Protein AF-A0A7C1EN64-F1 (afdb_monomer_lite)

Radius of gyration: 25.71 Å; chains: 1; bounding box: 51×36×72 Å

pLDDT: mean 85.14, std 10.9, range [47.34, 97.56]

Structure (mmCIF, N/CA/C/O backbone):
data_AF-A0A7C1EN64-F1
#
_entry.id   AF-A0A7C1EN64-F1
#
loop_
_atom_site.group_PDB
_atom_site.id
_atom_site.type_symbol
_atom_site.label_atom_id
_atom_site.label_alt_id
_atom_site.label_comp_id
_atom_site.label_asym_id
_atom_site.label_entity_id
_atom_site.label_seq_id
_atom_site.pdbx_PDB_ins_code
_atom_site.Cartn_x
_atom_site.Cartn_y
_atom_site.Cartn_z
_atom_site.occupancy
_atom_site.B_iso_or_equiv
_atom_site.auth_seq_id
_atom_site.auth_comp_id
_atom_site.auth_asym_id
_atom_site.auth_atom_id
_atom_site.pdbx_PDB_model_num
ATOM 1 N N . MET A 1 1 ? -5.983 2.306 34.493 1.00 62.62 1 MET A N 1
ATOM 2 C CA . MET A 1 1 ? -6.429 1.097 33.789 1.00 62.62 1 MET A CA 1
ATOM 3 C C . MET A 1 1 ? -5.496 -0.076 34.067 1.00 62.62 1 MET A C 1
ATOM 5 O O . MET A 1 1 ? -4.287 0.110 34.030 1.00 62.62 1 MET A O 1
ATOM 9 N N . LYS A 1 2 ? -6.049 -1.261 34.364 1.00 68.25 2 LYS A N 1
ATOM 10 C CA . LYS A 1 2 ? -5.284 -2.519 34.386 1.00 68.25 2 LYS A CA 1
ATOM 11 C C . LYS A 1 2 ? -5.138 -3.039 32.942 1.00 68.25 2 LYS A C 1
ATOM 13 O O . LYS A 1 2 ? -6.066 -2.822 32.161 1.00 68.25 2 LYS A O 1
ATOM 18 N N . PRO A 1 3 ? -4.061 -3.763 32.591 1.00 65.81 3 PRO A N 1
ATOM 19 C CA . PRO A 1 3 ? -3.857 -4.326 31.245 1.00 65.81 3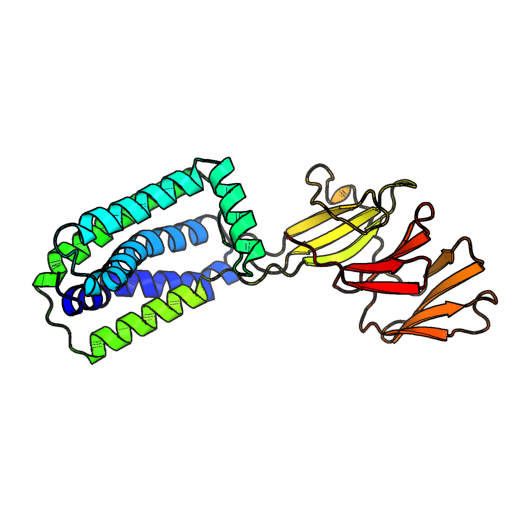 PRO A CA 1
ATOM 20 C C . PRO A 1 3 ? -5.055 -5.138 30.744 1.00 65.81 3 PRO A C 1
ATOM 22 O O . PRO A 1 3 ? -5.467 -5.049 29.590 1.00 65.81 3 PRO A O 1
ATOM 25 N N . THR A 1 4 ? -5.693 -5.863 31.662 1.00 74.38 4 THR A N 1
ATOM 26 C CA . THR A 1 4 ? -6.879 -6.677 31.398 1.00 74.38 4 THR A CA 1
ATOM 27 C C . THR A 1 4 ? -8.065 -5.864 30.898 1.00 74.38 4 THR A C 1
ATOM 29 O O . THR A 1 4 ? -8.819 -6.361 30.068 1.00 74.38 4 THR A O 1
ATOM 32 N N . SER A 1 5 ? -8.246 -4.630 31.373 1.00 79.19 5 SER A N 1
ATOM 33 C CA . SER A 1 5 ? -9.354 -3.773 30.948 1.00 79.19 5 SER A CA 1
ATOM 34 C C . SER A 1 5 ? -9.143 -3.264 29.523 1.00 79.19 5 SER A C 1
ATOM 36 O O . SER A 1 5 ? -10.107 -3.177 28.775 1.00 79.19 5 SER A O 1
ATOM 38 N N . ALA A 1 6 ? -7.903 -2.966 29.123 1.00 82.38 6 ALA A N 1
ATOM 39 C CA . ALA A 1 6 ? -7.627 -2.472 27.775 1.00 82.38 6 ALA A CA 1
ATOM 40 C C . ALA A 1 6 ? -7.908 -3.553 26.718 1.00 82.38 6 ALA A C 1
ATOM 42 O O . ALA A 1 6 ? -8.639 -3.306 25.768 1.00 82.38 6 ALA A O 1
ATOM 43 N N . LEU A 1 7 ? -7.470 -4.793 26.952 1.00 85.62 7 LEU A N 1
ATOM 44 C CA . LEU A 1 7 ? -7.822 -5.930 26.088 1.00 85.62 7 LEU A CA 1
ATOM 45 C C . LEU A 1 7 ? -9.321 -6.268 26.115 1.00 85.62 7 LEU A C 1
ATOM 47 O O . LEU A 1 7 ? -9.865 -6.755 25.131 1.00 85.62 7 LEU A O 1
ATOM 51 N N . THR A 1 8 ? -10.009 -6.001 27.229 1.00 90.81 8 THR A N 1
ATOM 52 C CA . THR A 1 8 ? -11.467 -6.192 27.315 1.00 90.81 8 THR A CA 1
ATOM 53 C C . THR A 1 8 ? -12.212 -5.221 26.397 1.00 90.81 8 THR A C 1
ATOM 55 O O . THR A 1 8 ? -13.226 -5.602 25.822 1.00 90.81 8 THR A O 1
ATOM 58 N N . SER A 1 9 ? -11.689 -4.012 26.169 1.00 92.50 9 SER A N 1
ATOM 59 C CA . SER A 1 9 ? -12.313 -3.055 25.243 1.00 92.50 9 SER A CA 1
ATOM 60 C C . SER A 1 9 ? -12.383 -3.568 23.796 1.00 92.50 9 SER A C 1
ATOM 62 O O . SER A 1 9 ? -13.349 -3.278 23.097 1.00 92.50 9 SER A O 1
ATOM 64 N N . LEU A 1 10 ? -11.437 -4.421 23.373 1.00 93.69 10 LEU A N 1
ATOM 65 C CA . LEU A 1 10 ? -11.454 -5.050 22.045 1.00 93.69 10 LEU A CA 1
ATOM 66 C C . LEU A 1 10 ? -12.600 -6.061 21.883 1.00 93.69 10 LEU A C 1
ATOM 68 O O . LEU A 1 10 ? -13.016 -6.345 20.766 1.00 93.69 10 LEU A O 1
ATOM 72 N N . THR A 1 11 ? -13.135 -6.589 22.989 1.00 95.06 11 THR A N 1
ATOM 73 C CA . THR A 1 11 ? -14.290 -7.508 22.968 1.00 95.06 11 THR A CA 1
ATOM 74 C C . THR A 1 11 ? -15.629 -6.782 22.849 1.00 95.06 11 THR A C 1
ATOM 76 O O . THR A 1 11 ? -16.669 -7.425 22.725 1.00 95.06 11 THR A O 1
ATOM 79 N N . HIS A 1 12 ? -15.624 -5.447 22.891 1.00 95.25 12 HIS A N 1
ATOM 80 C CA . HIS A 1 12 ? -16.837 -4.657 22.765 1.00 95.25 12 HIS A CA 1
ATOM 81 C C . HIS A 1 12 ? -17.471 -4.858 21.375 1.00 95.25 12 HIS A C 1
ATOM 83 O O . HIS A 1 12 ? -16.743 -4.811 20.381 1.00 95.25 12 HIS A O 1
ATOM 89 N N . PRO A 1 13 ? -18.809 -4.989 21.256 1.00 95.25 13 PRO A N 1
ATOM 90 C CA . PRO A 1 13 ? -19.474 -5.227 19.971 1.00 95.25 13 PRO A CA 1
ATOM 91 C C . PRO A 1 13 ? -19.086 -4.228 18.875 1.00 95.25 13 PRO A C 1
ATOM 93 O O . PRO A 1 13 ? -18.815 -4.626 17.751 1.00 95.25 13 PRO A O 1
ATOM 96 N N . LEU A 1 14 ? -18.983 -2.936 19.212 1.00 96.00 14 LEU A N 1
ATOM 97 C CA . LEU A 1 14 ? -18.519 -1.898 18.278 1.00 96.00 14 LEU A CA 1
ATOM 98 C C . LEU A 1 14 ? -17.054 -2.067 17.833 1.00 96.00 14 LEU A C 1
ATOM 100 O O . LEU A 1 14 ? -16.750 -1.786 16.680 1.00 96.00 14 LEU A O 1
ATOM 104 N N . ALA A 1 15 ? -16.153 -2.534 18.707 1.00 96.31 15 ALA A N 1
ATOM 105 C CA . ALA A 1 15 ? -14.762 -2.798 18.328 1.00 96.31 15 ALA A CA 1
ATOM 106 C C . ALA A 1 15 ? -14.677 -4.014 17.394 1.00 96.31 15 ALA A C 1
ATOM 108 O O . ALA A 1 15 ? -14.000 -3.967 16.371 1.00 96.31 15 ALA A O 1
ATOM 109 N N . VAL A 1 16 ? -15.427 -5.076 17.705 1.00 96.56 16 VAL A N 1
ATOM 110 C CA . VAL A 1 16 ? -15.544 -6.262 16.844 1.00 96.56 16 VAL A CA 1
ATOM 111 C C . VAL A 1 16 ? -16.144 -5.887 15.488 1.00 96.56 16 VAL A C 1
ATOM 113 O O . VAL A 1 16 ? -15.621 -6.303 14.460 1.00 96.56 16 VAL A O 1
ATOM 116 N N . LEU A 1 17 ? -17.192 -5.058 15.467 1.00 97.56 17 LEU A N 1
ATOM 117 C CA . LEU A 1 17 ? -17.804 -4.570 14.233 1.00 97.56 17 LEU A CA 1
ATOM 118 C C . LEU A 1 17 ? -16.822 -3.735 13.404 1.00 97.56 17 LEU A C 1
ATOM 120 O O . LEU A 1 17 ? -16.751 -3.932 12.197 1.00 97.56 17 LEU A O 1
ATOM 124 N N . ALA A 1 18 ? -16.039 -2.854 14.034 1.00 97.50 18 ALA A N 1
ATOM 125 C CA . ALA A 1 18 ? -15.000 -2.086 13.349 1.00 97.50 18 ALA A CA 1
ATOM 126 C C . ALA A 1 18 ? -13.913 -2.998 12.753 1.00 97.50 18 ALA A C 1
ATOM 128 O O . ALA A 1 18 ? -13.511 -2.799 11.611 1.00 97.50 18 ALA A O 1
ATOM 129 N N . ALA A 1 19 ? -13.480 -4.034 13.479 1.00 97.50 19 ALA A N 1
ATOM 130 C CA . ALA A 1 19 ? -12.503 -5.000 12.976 1.00 97.50 19 ALA A CA 1
ATOM 131 C C . ALA A 1 19 ? -13.051 -5.837 11.810 1.00 97.50 19 ALA A C 1
ATOM 133 O O . ALA A 1 19 ? -12.357 -6.036 10.817 1.00 97.50 19 ALA A O 1
ATOM 134 N N . LEU A 1 20 ? -14.306 -6.289 11.897 1.00 97.50 20 LEU A N 1
ATOM 135 C CA . LEU A 1 20 ? -14.973 -6.997 10.802 1.00 97.50 20 LEU A CA 1
ATOM 136 C C . LEU A 1 20 ? -15.181 -6.096 9.585 1.00 97.50 20 LEU A C 1
ATOM 138 O O . LEU A 1 20 ? -14.976 -6.553 8.465 1.00 97.50 20 LEU A O 1
ATOM 142 N N . LEU A 1 21 ? -15.553 -4.830 9.796 1.00 97.00 21 LEU A N 1
ATOM 143 C CA . LEU A 1 21 ? -15.671 -3.839 8.729 1.00 97.00 21 LEU A CA 1
ATOM 144 C C . LEU A 1 21 ? -14.326 -3.640 8.032 1.00 97.00 21 LEU A C 1
ATOM 146 O O . LEU A 1 21 ? -14.283 -3.704 6.810 1.00 97.00 21 LEU A O 1
ATOM 150 N N . LEU A 1 22 ? -13.242 -3.456 8.790 1.00 95.62 22 LEU A N 1
ATOM 151 C CA . LEU A 1 22 ? -11.894 -3.294 8.247 1.00 95.62 22 LEU A CA 1
ATOM 152 C C . LEU A 1 22 ? -11.465 -4.526 7.435 1.00 95.62 22 LEU A C 1
ATOM 154 O O . LEU A 1 22 ? -11.033 -4.396 6.293 1.00 95.62 22 LEU A O 1
ATOM 158 N N . LEU A 1 23 ? -11.673 -5.727 7.981 1.00 95.25 23 LEU A N 1
ATOM 159 C CA . LEU A 1 23 ? -11.340 -6.986 7.314 1.00 95.25 23 LEU A CA 1
ATOM 160 C C . LEU A 1 23 ? -12.168 -7.209 6.037 1.00 95.25 23 LEU A C 1
ATOM 162 O O . LEU A 1 23 ? -11.618 -7.569 4.999 1.00 95.25 23 LEU A O 1
ATOM 166 N N . ALA A 1 24 ? -13.483 -6.980 6.087 1.00 95.38 24 ALA A N 1
ATOM 167 C CA . ALA A 1 24 ? -14.357 -7.093 4.920 1.00 95.38 24 ALA A CA 1
ATOM 168 C C . ALA A 1 24 ? -14.032 -6.026 3.866 1.00 95.38 24 ALA A C 1
ATOM 170 O O . ALA A 1 24 ? -14.078 -6.303 2.667 1.00 95.38 24 ALA A O 1
ATOM 171 N N . ASN A 1 25 ? -13.670 -4.818 4.303 1.00 94.12 25 ASN A N 1
ATOM 172 C CA . ASN A 1 25 ? -13.247 -3.751 3.412 1.00 94.12 25 ASN A CA 1
ATOM 173 C C . ASN A 1 25 ? -11.968 -4.136 2.667 1.00 94.12 25 ASN A C 1
ATOM 175 O O . ASN A 1 25 ? -11.930 -4.034 1.446 1.00 94.12 25 ASN A O 1
ATOM 179 N N . ALA A 1 26 ? -10.969 -4.653 3.379 1.00 90.81 26 ALA A N 1
ATOM 180 C CA . ALA A 1 26 ? -9.704 -5.079 2.795 1.00 90.81 26 ALA A CA 1
ATOM 181 C C . ALA A 1 26 ? -9.840 -6.297 1.862 1.00 90.81 26 ALA A C 1
ATOM 183 O O . ALA A 1 26 ? -9.276 -6.301 0.772 1.00 90.81 26 ALA A O 1
ATOM 184 N N . LEU A 1 27 ? -10.596 -7.327 2.261 1.00 89.81 27 LEU A N 1
ATOM 185 C CA . LEU A 1 27 ? -10.652 -8.598 1.524 1.00 89.81 27 LEU A CA 1
ATOM 186 C C . LEU A 1 27 ? -11.716 -8.648 0.421 1.00 89.81 27 LEU A C 1
ATOM 188 O O . LEU A 1 27 ? -11.614 -9.482 -0.476 1.00 89.81 27 LEU A O 1
ATOM 192 N N . ILE A 1 28 ? -12.761 -7.820 0.506 1.00 91.56 28 ILE A N 1
ATOM 193 C CA . ILE A 1 28 ? -13.928 -7.907 -0.385 1.00 91.56 28 ILE A CA 1
ATOM 194 C C . ILE A 1 28 ? -14.209 -6.560 -1.044 1.00 91.56 28 ILE A C 1
ATOM 196 O O . ILE A 1 28 ? -14.254 -6.483 -2.269 1.00 91.56 28 ILE A O 1
ATOM 200 N N . LEU A 1 29 ? -14.401 -5.494 -0.260 1.00 88.88 29 LEU A N 1
ATOM 201 C CA . LEU A 1 29 ? -14.904 -4.234 -0.818 1.00 88.88 29 LEU A CA 1
ATOM 202 C C . LEU A 1 29 ? -13.862 -3.504 -1.664 1.00 88.88 29 LEU A C 1
ATOM 204 O O . LEU A 1 29 ? -14.187 -3.111 -2.775 1.00 88.88 29 LEU A O 1
ATOM 208 N N . GLN A 1 30 ? -12.631 -3.335 -1.178 1.00 85.38 30 GLN A N 1
ATOM 209 C CA . GLN A 1 30 ? -11.572 -2.659 -1.931 1.00 85.38 30 GLN A CA 1
ATOM 210 C C . GLN A 1 30 ? -11.203 -3.418 -3.219 1.00 85.38 30 GLN A C 1
ATOM 212 O O . GLN A 1 30 ? -11.099 -2.760 -4.253 1.00 85.38 30 GLN A O 1
ATOM 217 N N . PRO A 1 31 ? -11.071 -4.764 -3.223 1.00 82.75 31 PRO A N 1
ATOM 218 C CA . PRO A 1 31 ? -10.817 -5.505 -4.459 1.00 82.75 31 PRO A CA 1
ATOM 219 C C . PRO A 1 31 ? -11.948 -5.420 -5.493 1.00 82.75 31 PRO A C 1
ATOM 221 O O . PRO A 1 31 ? -11.671 -5.409 -6.689 1.00 82.75 31 PRO A O 1
ATOM 224 N N . LEU A 1 32 ? -13.216 -5.379 -5.059 1.00 84.00 32 LEU A N 1
ATOM 225 C CA . LEU A 1 32 ? -14.371 -5.379 -5.970 1.00 84.00 32 LEU A CA 1
ATOM 226 C C . LEU A 1 32 ? -14.836 -3.972 -6.375 1.00 84.00 32 LEU A C 1
ATOM 228 O O . LEU A 1 32 ? -15.323 -3.783 -7.488 1.00 84.00 32 LEU A O 1
ATOM 232 N N . TRP A 1 33 ? -14.705 -2.992 -5.481 1.00 84.06 33 TRP A N 1
ATOM 233 C CA . TRP A 1 33 ? -15.185 -1.618 -5.649 1.00 84.06 33 TRP A CA 1
ATOM 234 C C . TRP A 1 33 ? -14.162 -0.597 -5.129 1.00 84.06 33 TRP A C 1
ATOM 236 O O . TRP A 1 33 ? -14.435 0.100 -4.147 1.00 84.06 33 TRP A O 1
ATOM 246 N N . PRO A 1 34 ? -13.001 -0.475 -5.796 1.00 80.19 34 PRO A N 1
ATOM 247 C CA . PRO A 1 34 ? -11.963 0.491 -5.447 1.00 80.19 34 PRO A CA 1
ATOM 248 C C . PRO A 1 34 ? -12.493 1.922 -5.629 1.00 80.19 34 PRO A C 1
ATOM 250 O O . PRO A 1 34 ? -12.582 2.440 -6.742 1.00 80.19 34 PRO A O 1
ATOM 253 N N . ASN A 1 35 ? -12.943 2.546 -4.537 1.00 82.94 35 ASN A N 1
ATOM 254 C CA . ASN A 1 35 ? -13.532 3.883 -4.569 1.00 82.94 35 ASN A CA 1
ATOM 255 C C . ASN A 1 35 ? -13.283 4.679 -3.281 1.00 82.94 35 ASN A C 1
ATOM 257 O O . ASN A 1 35 ? -12.888 4.144 -2.242 1.00 82.94 35 ASN A O 1
ATOM 261 N N . TRP A 1 36 ? -13.600 5.973 -3.348 1.00 84.81 36 TRP A N 1
ATOM 262 C CA . TRP A 1 36 ? -13.488 6.921 -2.237 1.00 84.81 36 TRP A CA 1
ATOM 263 C C . TRP A 1 36 ? -14.155 6.431 -0.941 1.00 84.81 36 TRP A C 1
ATOM 265 O O . TRP A 1 36 ? -13.584 6.568 0.140 1.00 84.81 36 TRP A O 1
ATOM 275 N N . LEU A 1 37 ? -15.335 5.807 -1.038 1.00 89.44 37 LEU A N 1
ATOM 276 C CA . LEU A 1 37 ? -16.092 5.344 0.125 1.00 89.44 37 LEU A CA 1
ATOM 277 C C . LEU A 1 37 ? -15.366 4.212 0.866 1.00 89.44 37 LEU A C 1
ATOM 279 O O . LEU A 1 37 ? -15.290 4.246 2.093 1.00 89.44 37 LEU A O 1
ATOM 283 N N . THR A 1 38 ? -14.793 3.243 0.144 1.00 89.62 38 THR A N 1
ATOM 284 C CA . THR A 1 38 ? -14.013 2.151 0.762 1.00 89.62 38 THR A CA 1
ATOM 285 C C . THR A 1 38 ? -12.788 2.670 1.515 1.00 89.62 38 THR A C 1
ATOM 287 O O . THR A 1 38 ? -12.459 2.146 2.579 1.00 89.62 38 THR A O 1
ATOM 290 N N . GLY A 1 39 ? -12.164 3.755 1.044 1.00 86.44 39 GLY A N 1
ATOM 291 C CA . GLY A 1 39 ? -11.101 4.447 1.776 1.00 86.44 39 GLY A CA 1
ATOM 292 C C . GLY A 1 39 ? -11.579 4.986 3.125 1.00 86.44 39 GLY A C 1
ATOM 293 O O . GLY A 1 39 ? -11.018 4.638 4.165 1.00 86.44 39 GLY A O 1
ATOM 294 N N . LYS A 1 40 ? -12.683 5.747 3.135 1.00 91.75 40 LYS A N 1
ATOM 295 C CA . LYS A 1 40 ? -13.221 6.337 4.377 1.00 91.75 40 LYS A CA 1
ATOM 296 C C . LYS A 1 40 ? -13.711 5.290 5.378 1.00 91.75 40 LYS A C 1
ATOM 298 O O . LYS A 1 40 ? -13.650 5.530 6.580 1.00 91.75 40 LYS A O 1
ATOM 303 N N . LEU A 1 41 ? -14.193 4.135 4.913 1.00 93.56 41 LEU A N 1
ATOM 304 C CA . LEU A 1 41 ? -14.612 3.042 5.798 1.00 93.56 41 LEU A CA 1
ATOM 305 C C . LEU A 1 41 ? -13.431 2.426 6.565 1.00 93.56 41 LEU A C 1
ATOM 307 O O . LEU A 1 41 ? -13.577 2.188 7.767 1.00 93.56 41 LEU A O 1
ATOM 311 N N . SER A 1 42 ? -12.272 2.221 5.918 1.00 92.56 42 SER A N 1
ATOM 312 C CA . SER A 1 42 ? -11.040 1.819 6.628 1.00 92.56 42 SER A CA 1
ATOM 313 C C . SER A 1 42 ? -10.634 2.879 7.642 1.00 92.56 42 SER A C 1
ATOM 315 O O . SER A 1 42 ? -10.442 2.551 8.811 1.00 92.56 42 SER A O 1
ATOM 317 N N . ASP A 1 43 ? -10.565 4.147 7.227 1.00 92.81 43 ASP A N 1
ATOM 318 C CA . ASP A 1 43 ? -10.136 5.248 8.099 1.00 92.81 43 ASP A CA 1
ATOM 319 C C . ASP A 1 43 ? -11.066 5.390 9.321 1.00 92.81 43 ASP A C 1
ATOM 321 O O . ASP A 1 43 ? -10.601 5.566 10.451 1.00 92.81 43 ASP A O 1
ATOM 325 N N . LEU A 1 44 ? -12.381 5.216 9.140 1.00 95.88 44 LEU A N 1
ATOM 326 C CA . LEU A 1 44 ? -13.352 5.196 10.236 1.00 95.88 44 LEU A CA 1
ATOM 327 C C . LEU A 1 44 ? -13.122 4.022 11.193 1.00 95.88 44 LEU A C 1
ATOM 329 O O . LEU A 1 44 ? -13.108 4.226 12.408 1.00 95.88 44 LEU A O 1
ATOM 333 N N . ALA A 1 45 ? -12.928 2.805 10.676 1.00 96.25 45 ALA A N 1
ATOM 334 C CA . ALA A 1 45 ? -12.637 1.639 11.508 1.00 96.25 45 ALA A CA 1
ATOM 335 C C . ALA A 1 45 ? -11.327 1.822 12.295 1.00 96.25 45 ALA A C 1
ATOM 337 O O . ALA A 1 45 ? -11.269 1.525 13.494 1.00 96.25 45 ALA A O 1
ATOM 338 N N . TRP A 1 46 ? -10.305 2.398 11.660 1.00 94.38 46 TRP A N 1
ATOM 339 C CA . TRP A 1 46 ? -9.044 2.765 12.295 1.00 94.38 46 TRP A CA 1
ATOM 340 C C . TRP A 1 46 ? -9.217 3.787 13.416 1.00 94.38 46 TRP A C 1
ATOM 342 O O . TRP A 1 46 ? -8.623 3.613 14.481 1.00 94.38 46 TRP A O 1
ATOM 352 N N . MET A 1 47 ? -10.070 4.801 13.245 1.00 96.31 47 MET A N 1
ATOM 353 C CA . MET A 1 47 ? -10.368 5.774 14.307 1.00 96.31 47 MET A CA 1
ATOM 354 C C . MET A 1 47 ? -11.044 5.147 15.531 1.00 96.31 47 MET A C 1
ATOM 356 O O . MET A 1 47 ? -10.913 5.674 16.638 1.00 96.31 47 MET A O 1
ATOM 360 N N . VAL A 1 48 ? -11.715 4.005 15.368 1.00 96.81 48 VAL A N 1
ATOM 361 C CA . VAL A 1 48 ? -12.243 3.225 16.495 1.00 96.81 48 VAL A CA 1
ATOM 362 C C . VAL A 1 48 ? -11.149 2.363 17.134 1.00 96.81 48 VAL A C 1
ATOM 364 O O . VAL A 1 48 ? -11.009 2.351 18.357 1.00 96.81 48 VAL A O 1
ATOM 367 N N . LEU A 1 49 ? -10.370 1.637 16.328 1.00 96.56 49 LEU A N 1
ATOM 368 C CA . LEU A 1 49 ? -9.444 0.601 16.807 1.00 96.56 49 LEU A CA 1
ATOM 369 C C . LEU A 1 49 ? -8.097 1.144 17.300 1.00 96.56 49 LEU A C 1
ATOM 371 O O . LEU A 1 49 ? -7.624 0.716 18.356 1.00 96.56 49 LEU A O 1
ATOM 375 N N . ALA A 1 50 ? -7.482 2.089 16.583 1.00 95.25 50 ALA A N 1
ATOM 376 C CA . ALA A 1 50 ? -6.164 2.642 16.908 1.00 95.25 50 ALA A CA 1
ATOM 377 C C . ALA A 1 50 ? -6.030 3.122 18.363 1.00 95.25 50 ALA A C 1
ATOM 379 O O . ALA A 1 50 ? -5.070 2.722 19.028 1.00 95.25 50 ALA A O 1
ATOM 380 N N . PRO A 1 51 ? -6.955 3.934 18.918 1.00 95.00 51 PRO A N 1
ATOM 381 C CA . PRO A 1 51 ? -6.803 4.406 20.291 1.00 95.00 51 PRO A CA 1
ATOM 382 C C . PRO A 1 51 ? -6.941 3.271 21.314 1.00 95.00 51 PRO A C 1
ATOM 384 O O . PRO A 1 51 ? -6.270 3.308 22.345 1.00 95.00 51 PRO A O 1
ATOM 387 N N . LEU A 1 52 ? -7.758 2.245 21.038 1.00 94.31 52 LEU A N 1
ATOM 388 C CA . LEU A 1 52 ? -7.913 1.075 21.912 1.00 94.31 52 LEU A CA 1
ATOM 389 C C . LEU A 1 52 ? -6.652 0.201 21.905 1.00 94.31 52 LEU A C 1
ATOM 391 O O . LEU A 1 52 ? -6.212 -0.268 22.956 1.00 94.31 52 LEU A O 1
ATOM 395 N N . LEU A 1 53 ? -6.038 0.027 20.734 1.00 93.62 53 LEU A N 1
ATOM 396 C CA . LEU A 1 53 ? -4.778 -0.697 20.568 1.00 93.62 53 LEU A CA 1
ATOM 397 C C . LEU A 1 53 ? -3.615 0.024 21.239 1.00 93.62 53 LEU A C 1
ATOM 399 O O . LEU A 1 53 ? -2.874 -0.587 22.009 1.00 93.62 53 LEU A O 1
ATOM 403 N N . LEU A 1 54 ? -3.489 1.332 21.009 1.00 93.38 54 LEU A N 1
ATOM 404 C CA . LEU A 1 54 ? -2.471 2.154 21.654 1.00 93.38 54 LEU A CA 1
ATOM 405 C C . LEU A 1 54 ? -2.635 2.115 23.177 1.00 93.38 54 LEU A C 1
ATOM 407 O O . LEU A 1 54 ? -1.660 1.973 23.911 1.00 93.38 54 LEU A O 1
ATOM 411 N N . ALA A 1 55 ? -3.871 2.159 23.669 1.00 91.38 55 ALA A N 1
ATOM 412 C CA . ALA A 1 55 ? -4.148 2.001 25.086 1.00 91.38 55 ALA A CA 1
ATOM 413 C C . ALA A 1 55 ? -3.753 0.623 25.626 1.00 91.38 55 ALA A C 1
ATOM 415 O O . ALA A 1 55 ? -3.174 0.539 26.709 1.00 91.38 55 ALA A O 1
ATOM 416 N N . ALA A 1 56 ? -4.042 -0.452 24.888 1.00 89.88 56 ALA A N 1
ATOM 417 C CA . ALA A 1 56 ? -3.646 -1.809 25.252 1.00 89.88 56 ALA A CA 1
ATOM 418 C C . ALA A 1 56 ? -2.121 -1.973 25.294 1.00 89.88 56 ALA A C 1
ATOM 420 O O . ALA A 1 56 ? -1.613 -2.587 26.233 1.00 89.88 56 ALA A O 1
ATOM 421 N N . ALA A 1 57 ? -1.401 -1.360 24.353 1.00 90.75 57 ALA A N 1
ATOM 422 C CA . ALA A 1 57 ? 0.059 -1.350 24.313 1.00 90.75 57 ALA A CA 1
ATOM 423 C C . ALA A 1 57 ? 0.682 -0.544 25.467 1.00 90.75 57 ALA A C 1
ATOM 425 O O . ALA A 1 57 ? 1.697 -0.951 26.026 1.00 90.75 57 ALA A O 1
ATOM 426 N N . LEU A 1 58 ? 0.063 0.574 25.863 1.00 90.19 58 LEU A N 1
ATOM 427 C CA . LEU A 1 58 ? 0.549 1.427 26.956 1.00 90.19 58 LEU A CA 1
ATOM 428 C C . LEU A 1 58 ? 0.109 0.952 28.349 1.00 90.19 58 LEU A C 1
ATOM 430 O O . LEU A 1 58 ? 0.696 1.359 29.354 1.00 90.19 58 LEU A O 1
ATOM 434 N N . ALA A 1 59 ? -0.917 0.104 28.452 1.00 87.38 59 ALA A N 1
ATOM 435 C CA . ALA A 1 59 ? -1.457 -0.343 29.735 1.00 87.38 59 ALA A CA 1
ATOM 436 C C . ALA A 1 59 ? -0.434 -1.036 30.667 1.00 87.38 59 ALA A C 1
ATOM 438 O O . ALA A 1 59 ? -0.514 -0.798 31.878 1.00 87.38 59 ALA A O 1
ATOM 439 N N . PRO A 1 60 ? 0.538 -1.836 30.178 1.00 86.81 60 PRO A N 1
ATOM 440 C CA . PRO A 1 60 ? 1.606 -2.402 31.006 1.00 86.81 60 PRO A CA 1
ATOM 441 C C . PRO A 1 60 ? 2.521 -1.356 31.662 1.00 86.81 60 PRO A C 1
ATOM 443 O O . PRO A 1 60 ? 3.100 -1.640 32.705 1.00 86.81 60 PRO A O 1
ATOM 446 N N . LEU A 1 61 ? 2.617 -0.140 31.110 1.00 87.31 61 LEU A N 1
ATOM 447 C CA . LEU A 1 61 ? 3.495 0.928 31.615 1.00 87.31 61 LEU A CA 1
ATOM 448 C C . LEU A 1 61 ? 2.927 1.666 32.842 1.00 87.31 61 LEU A C 1
ATOM 450 O O . LEU A 1 61 ? 3.545 2.595 33.352 1.00 87.31 61 LEU A O 1
ATOM 454 N N . GLY A 1 62 ? 1.728 1.310 33.313 1.00 81.25 62 GLY A N 1
ATOM 455 C CA . GLY A 1 62 ? 1.149 1.892 34.530 1.00 81.25 62 GLY A CA 1
ATOM 456 C C . GLY A 1 62 ? 0.607 3.324 34.388 1.00 81.25 62 GLY A C 1
ATOM 457 O O . GLY A 1 62 ? 0.164 3.899 35.383 1.00 81.25 62 GLY A O 1
ATOM 458 N N . LEU A 1 63 ? 0.539 3.889 33.172 1.00 79.19 63 LEU A N 1
ATOM 459 C CA . LEU A 1 63 ? 0.090 5.268 32.860 1.00 79.19 63 LEU A CA 1
ATOM 460 C C . LEU A 1 63 ? -1.441 5.459 32.919 1.00 79.19 63 LEU A C 1
ATOM 462 O O . LEU A 1 63 ? -2.116 6.092 32.109 1.00 79.19 63 LEU A O 1
ATOM 466 N N . SER A 1 64 ? -2.019 4.891 33.957 1.00 75.31 64 SER A N 1
ATOM 467 C CA . SER A 1 64 ? -3.370 4.367 33.990 1.00 75.31 64 SER A CA 1
ATOM 468 C C . SER A 1 64 ? -4.494 5.426 33.946 1.00 75.31 64 SER A C 1
ATOM 470 O O . SER A 1 64 ? -5.612 5.074 33.560 1.00 75.31 64 SER A O 1
ATOM 472 N N . ARG A 1 65 ? -4.213 6.682 34.336 1.00 75.69 65 ARG A N 1
ATOM 473 C CA . ARG A 1 65 ? -5.178 7.806 34.340 1.00 75.69 65 ARG A CA 1
ATOM 474 C C . ARG A 1 65 ? -5.237 8.572 33.020 1.00 75.69 65 ARG A C 1
ATOM 476 O O . ARG A 1 65 ? -6.304 9.049 32.661 1.00 75.69 65 ARG A O 1
ATOM 483 N N . ILE A 1 66 ? -4.107 8.702 32.328 1.00 86.38 66 ILE A N 1
ATOM 484 C CA . ILE A 1 66 ? -3.975 9.615 31.182 1.00 86.38 66 ILE A CA 1
ATOM 485 C C . ILE A 1 66 ? -4.021 8.845 29.860 1.00 86.38 66 ILE A C 1
ATOM 487 O O . ILE A 1 66 ? -4.437 9.413 28.858 1.00 86.38 66 ILE A O 1
ATOM 491 N N . VAL A 1 67 ? -3.707 7.541 29.867 1.00 88.88 67 VAL A N 1
ATOM 492 C CA . VAL A 1 67 ? -3.679 6.678 28.669 1.00 88.88 67 VAL A CA 1
ATOM 493 C C . VAL A 1 67 ? -4.920 6.824 27.789 1.00 88.88 67 VAL A C 1
ATOM 495 O O . VAL A 1 67 ? -4.781 6.863 26.580 1.00 88.88 67 VAL A O 1
ATOM 498 N N . ARG A 1 68 ? -6.116 7.020 28.356 1.00 87.06 68 ARG A N 1
ATOM 499 C CA . ARG A 1 68 ? -7.334 7.253 27.564 1.00 87.06 68 ARG A CA 1
ATOM 500 C C . ARG A 1 68 ? -7.271 8.509 26.701 1.00 87.06 68 ARG A C 1
ATOM 502 O O . ARG A 1 68 ? -7.412 8.438 25.485 1.00 87.06 68 ARG A O 1
ATOM 509 N N . VAL A 1 69 ? -7.082 9.654 27.350 1.00 91.00 69 VAL A N 1
ATOM 510 C CA . VAL A 1 69 ? -7.036 10.958 26.677 1.00 91.00 69 VAL A CA 1
ATOM 511 C C . VAL A 1 69 ? -5.809 11.029 25.777 1.00 91.00 69 VAL A C 1
ATOM 513 O O . VAL A 1 69 ? -5.895 11.527 24.662 1.00 91.00 69 VAL A O 1
ATOM 516 N N . PHE A 1 70 ? -4.692 10.465 26.233 1.00 93.38 70 PHE A N 1
ATOM 517 C CA . PHE A 1 70 ? -3.460 10.396 25.467 1.00 93.38 70 PHE A CA 1
ATOM 518 C C . PHE A 1 70 ? -3.626 9.574 24.191 1.00 93.38 70 PHE A C 1
ATOM 520 O O . PHE A 1 70 ? -3.305 10.075 23.124 1.00 93.38 70 PHE A O 1
ATOM 527 N N . SER A 1 71 ? -4.169 8.355 24.259 1.00 93.94 71 SER A N 1
ATOM 528 C CA . SER A 1 71 ? -4.329 7.509 23.074 1.00 93.94 71 SER A CA 1
ATOM 529 C C . SER A 1 71 ? -5.275 8.125 22.046 1.00 93.94 71 SER A C 1
ATOM 531 O O . SER A 1 71 ? -4.962 8.124 20.860 1.00 93.94 71 SER A O 1
ATOM 533 N N . LEU A 1 72 ? -6.394 8.707 22.486 1.00 94.44 72 LEU A N 1
ATOM 534 C CA . LEU A 1 72 ? -7.317 9.411 21.590 1.00 94.44 72 LEU A CA 1
ATOM 535 C C . LEU A 1 72 ? -6.689 10.670 20.990 1.00 94.44 72 LEU A C 1
ATOM 537 O O . LEU A 1 72 ? -6.807 10.897 19.789 1.00 94.44 72 LEU A O 1
ATOM 541 N N . GLY A 1 73 ? -6.002 11.464 21.815 1.00 96.06 73 GLY A N 1
ATOM 542 C CA . GLY A 1 73 ? -5.320 12.679 21.382 1.00 96.06 73 GLY A CA 1
ATOM 543 C C . GLY A 1 73 ? -4.217 12.381 20.375 1.00 96.06 73 GLY A C 1
ATOM 544 O O . GLY A 1 73 ? -4.192 12.992 19.316 1.00 96.06 73 GLY A O 1
ATOM 545 N N . VAL A 1 74 ? -3.353 11.402 20.655 1.00 96.25 74 VAL A N 1
ATOM 546 C CA . VAL A 1 74 ? -2.273 10.990 19.749 1.00 96.25 74 VAL A CA 1
ATOM 547 C C . VAL A 1 74 ? -2.836 10.515 18.416 1.00 96.25 74 VAL A C 1
ATOM 549 O O . VAL A 1 74 ? -2.380 10.992 17.382 1.00 96.25 74 VAL A O 1
ATOM 552 N N . VAL A 1 75 ? -3.840 9.635 18.414 1.00 96.00 75 VAL A N 1
ATOM 553 C CA . VAL A 1 75 ? -4.431 9.132 17.162 1.00 96.00 75 VAL A CA 1
ATOM 554 C C . VAL A 1 75 ? -5.097 10.260 16.373 1.00 96.00 75 VAL A C 1
ATOM 556 O O . VAL A 1 75 ? -4.816 10.416 15.187 1.00 96.00 75 VAL A O 1
ATOM 559 N N . GLY A 1 76 ? -5.925 11.082 17.024 1.00 95.81 76 GLY A N 1
ATOM 560 C CA . GLY A 1 76 ? -6.621 12.184 16.360 1.00 95.81 76 GLY A CA 1
ATOM 561 C C . GLY A 1 76 ? -5.670 13.250 15.818 1.00 95.81 76 GLY A C 1
ATOM 562 O O . GLY A 1 76 ? -5.794 13.651 14.663 1.00 95.81 76 GLY A O 1
ATOM 563 N N . ILE A 1 77 ? -4.681 13.671 16.612 1.00 96.06 77 ILE A N 1
ATOM 564 C CA . ILE A 1 77 ? -3.659 14.637 16.182 1.00 96.06 77 ILE A CA 1
ATOM 565 C C . ILE A 1 77 ? -2.832 14.058 15.037 1.00 96.06 77 ILE A C 1
ATOM 567 O O . ILE A 1 77 ? -2.572 14.773 14.075 1.00 96.06 77 ILE A O 1
ATOM 571 N N . THR A 1 78 ? -2.452 12.779 15.103 1.00 93.56 78 THR A N 1
ATOM 572 C CA . THR A 1 78 ? -1.693 12.131 14.023 1.00 93.56 78 THR A CA 1
ATOM 573 C C . THR A 1 78 ? -2.504 12.112 12.732 1.00 93.56 78 THR A C 1
ATOM 575 O O . THR A 1 78 ? -1.975 12.504 11.696 1.00 93.56 78 THR A O 1
ATOM 578 N N . LEU A 1 79 ? -3.793 11.754 12.771 1.00 92.31 79 LEU A N 1
ATOM 579 C CA . LEU A 1 79 ? -4.650 11.812 11.582 1.00 92.31 79 LEU A CA 1
ATOM 580 C C . LEU A 1 79 ? -4.707 13.237 11.013 1.00 92.31 79 LEU A C 1
ATOM 582 O O . LEU A 1 79 ? -4.430 13.448 9.838 1.00 92.31 79 LEU A O 1
ATOM 586 N N . ILE A 1 80 ? -5.009 14.231 11.850 1.00 94.38 80 ILE A N 1
ATOM 587 C CA . ILE A 1 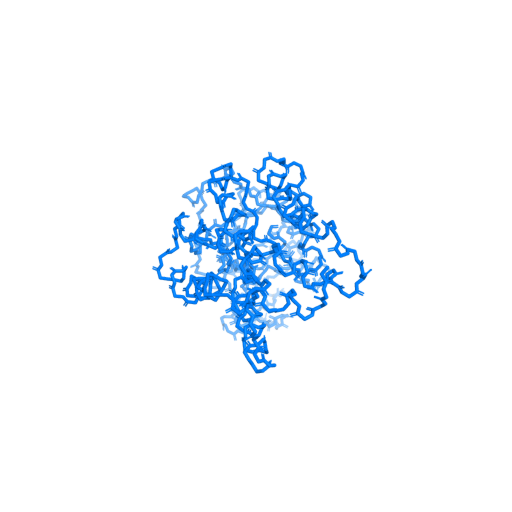80 ? -5.107 15.632 11.420 1.00 94.38 80 ILE A CA 1
ATOM 588 C C . ILE A 1 80 ? -3.787 16.101 10.798 1.00 94.38 80 ILE A C 1
ATOM 590 O O . ILE A 1 80 ? -3.774 16.657 9.701 1.00 94.38 80 ILE A O 1
ATOM 594 N N . ALA A 1 81 ? -2.667 15.851 11.473 1.00 93.19 81 ALA A N 1
ATOM 595 C CA . ALA A 1 81 ? -1.358 16.294 11.022 1.00 93.19 81 ALA A CA 1
ATOM 596 C C . ALA A 1 81 ? -0.963 15.621 9.700 1.00 93.19 81 ALA A C 1
ATOM 598 O O . ALA A 1 81 ? -0.521 16.302 8.780 1.00 93.19 81 ALA A O 1
ATOM 599 N N . THR A 1 82 ? -1.176 14.311 9.569 1.00 89.94 82 THR A N 1
ATOM 600 C CA . THR A 1 82 ? -0.809 13.557 8.358 1.00 89.94 82 THR A CA 1
ATOM 601 C C . THR A 1 82 ? -1.698 13.852 7.152 1.00 89.94 82 THR A C 1
ATOM 603 O O . THR A 1 82 ? -1.231 13.710 6.023 1.00 89.94 82 THR A O 1
ATOM 606 N N . LYS A 1 83 ? -2.946 14.291 7.359 1.00 88.81 83 LYS A N 1
ATOM 607 C CA . LYS A 1 83 ? -3.888 14.617 6.273 1.00 88.81 83 LYS A CA 1
ATOM 608 C C . LYS A 1 83 ? -3.866 16.096 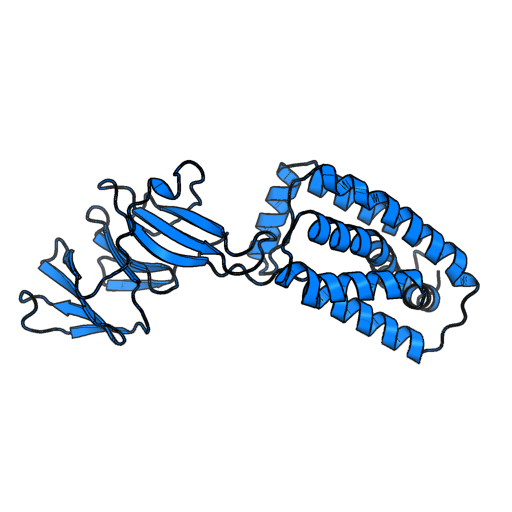5.858 1.00 88.81 83 LYS A C 1
ATOM 610 O O . LYS A 1 83 ? -4.316 16.412 4.762 1.00 88.81 83 LYS A O 1
ATOM 615 N N . ILE A 1 84 ? -3.348 17.000 6.700 1.00 91.19 84 ILE A N 1
ATOM 616 C CA . ILE A 1 84 ? -3.311 18.453 6.425 1.00 91.19 84 ILE A CA 1
ATOM 617 C C . ILE A 1 84 ? -1.893 18.959 6.126 1.00 91.19 84 ILE A C 1
ATOM 619 O O . ILE A 1 84 ? -1.709 19.825 5.271 1.00 91.19 84 ILE A O 1
ATOM 623 N N . VAL A 1 85 ? -0.875 18.462 6.831 1.00 92.62 85 VAL A N 1
ATOM 624 C CA . VAL A 1 85 ? 0.485 19.014 6.763 1.00 92.62 85 VAL A CA 1
ATOM 625 C C . VAL A 1 85 ? 1.286 18.277 5.691 1.00 92.62 85 VAL A C 1
ATOM 627 O O . VAL A 1 85 ? 1.889 17.240 5.963 1.00 92.62 85 VAL A O 1
ATOM 630 N N . ALA A 1 86 ? 1.326 18.834 4.475 1.00 84.31 86 ALA A N 1
ATOM 631 C CA . ALA A 1 86 ? 2.011 18.221 3.329 1.00 84.31 86 ALA A CA 1
ATOM 632 C C . ALA A 1 86 ? 3.471 17.804 3.615 1.00 84.31 86 ALA A C 1
ATOM 634 O O . ALA A 1 86 ? 3.798 16.648 3.355 1.00 84.31 86 ALA A O 1
ATOM 635 N N . PRO A 1 87 ? 4.331 18.642 4.241 1.00 84.38 87 PRO A N 1
ATOM 636 C CA . PRO A 1 87 ? 5.706 18.234 4.543 1.00 84.38 87 PRO A CA 1
ATOM 637 C C . PRO A 1 87 ? 5.796 17.008 5.458 1.00 84.38 87 PRO A C 1
ATOM 639 O O . PRO A 1 87 ? 6.683 16.176 5.296 1.00 84.38 87 PRO A O 1
ATOM 642 N N . LEU A 1 88 ? 4.869 16.879 6.414 1.00 87.50 88 LEU A N 1
ATOM 643 C CA . LEU A 1 88 ? 4.824 15.737 7.324 1.00 87.50 88 LEU A CA 1
ATOM 644 C C . LEU A 1 88 ? 4.356 14.471 6.602 1.00 87.50 88 LEU A C 1
ATOM 646 O O . LEU A 1 88 ? 4.923 13.404 6.818 1.00 87.50 88 LEU A O 1
ATOM 650 N N . ASN A 1 89 ? 3.340 14.595 5.746 1.00 86.12 89 ASN A N 1
ATOM 651 C CA . ASN A 1 89 ? 2.837 13.497 4.928 1.00 86.12 89 ASN A CA 1
ATOM 652 C C . ASN A 1 89 ? 3.954 12.917 4.042 1.00 86.12 89 ASN A C 1
ATOM 654 O O . ASN A 1 89 ? 4.256 11.728 4.138 1.00 86.12 89 ASN A O 1
ATOM 658 N N . THR A 1 90 ? 4.646 13.773 3.282 1.00 78.44 90 THR A N 1
ATOM 659 C CA . THR A 1 90 ? 5.763 13.364 2.418 1.00 78.44 90 THR A CA 1
ATOM 660 C C . THR A 1 90 ? 6.917 12.763 3.219 1.00 78.44 90 THR A C 1
ATOM 662 O O . THR A 1 90 ? 7.460 11.730 2.831 1.00 78.44 90 THR A O 1
ATOM 665 N N . ALA A 1 91 ? 7.275 13.356 4.363 1.00 84.19 91 ALA A N 1
ATOM 666 C CA . ALA A 1 91 ? 8.338 12.824 5.215 1.00 84.19 91 ALA A CA 1
ATOM 667 C C . ALA A 1 91 ? 8.016 11.416 5.743 1.00 84.19 91 ALA A C 1
ATOM 669 O O . ALA A 1 91 ? 8.901 10.562 5.789 1.00 84.19 91 ALA A O 1
ATOM 670 N N . LEU A 1 92 ? 6.759 11.156 6.116 1.00 83.75 92 LEU A N 1
ATOM 671 C CA . LEU A 1 92 ? 6.324 9.839 6.583 1.00 83.75 92 LEU A CA 1
ATOM 672 C C . LEU A 1 92 ? 6.292 8.809 5.459 1.00 83.75 92 LEU A C 1
ATOM 674 O O . LEU A 1 92 ? 6.737 7.687 5.684 1.00 83.75 92 LEU A O 1
ATOM 678 N N . LEU A 1 93 ? 5.825 9.182 4.265 1.00 78.19 93 LEU A N 1
ATOM 679 C CA . LEU A 1 93 ? 5.882 8.314 3.088 1.00 78.19 93 LEU A CA 1
ATOM 680 C C . LEU A 1 93 ? 7.329 7.905 2.793 1.00 78.19 93 LEU A C 1
ATOM 682 O O . LEU A 1 93 ? 7.624 6.710 2.776 1.00 78.19 93 LEU A O 1
ATOM 686 N N . TYR A 1 94 ? 8.242 8.877 2.704 1.00 77.00 94 TYR A N 1
ATOM 687 C CA . TYR A 1 94 ? 9.666 8.631 2.466 1.00 77.00 94 TYR A CA 1
ATOM 688 C C . TYR A 1 94 ? 10.297 7.751 3.550 1.00 77.00 94 TYR A C 1
ATOM 690 O O . TYR A 1 94 ? 10.974 6.767 3.253 1.00 77.00 94 TYR A O 1
ATOM 698 N N . TRP A 1 95 ? 10.068 8.073 4.825 1.00 83.81 95 TRP A N 1
ATOM 699 C CA . TRP A 1 95 ? 10.587 7.276 5.935 1.00 83.81 95 TRP A CA 1
ATOM 700 C C . TRP A 1 95 ? 10.059 5.839 5.880 1.00 83.81 95 TRP A C 1
ATOM 702 O O . TRP A 1 95 ? 10.832 4.890 5.959 1.00 83.81 95 TRP A O 1
ATOM 712 N N . SER A 1 96 ? 8.756 5.669 5.671 1.00 80.12 96 SER A N 1
ATOM 713 C CA . SER A 1 96 ? 8.111 4.358 5.655 1.00 80.12 96 SER A CA 1
ATOM 714 C C . SER A 1 96 ? 8.568 3.466 4.496 1.00 80.12 96 SER A C 1
ATOM 716 O O . SER A 1 96 ? 8.814 2.275 4.696 1.00 80.12 96 SER A O 1
ATOM 718 N N . ALA A 1 97 ? 8.784 4.053 3.315 1.00 72.38 97 ALA A N 1
ATOM 719 C CA . ALA A 1 97 ? 9.316 3.357 2.150 1.00 72.38 97 ALA A CA 1
ATOM 720 C C . ALA A 1 97 ? 10.738 2.831 2.410 1.00 72.38 97 ALA A C 1
ATOM 722 O O . ALA A 1 97 ? 11.023 1.665 2.144 1.00 72.38 97 ALA A O 1
ATOM 723 N N . ASN A 1 98 ? 11.603 3.644 3.026 1.00 75.38 98 ASN A N 1
ATOM 724 C CA . ASN A 1 98 ? 12.982 3.253 3.344 1.00 75.38 98 ASN A CA 1
ATOM 725 C C . ASN A 1 98 ? 13.085 2.134 4.394 1.00 75.38 98 ASN A C 1
ATOM 727 O O . ASN A 1 98 ? 14.063 1.391 4.408 1.00 75.38 98 ASN A O 1
ATOM 731 N N . PHE A 1 99 ? 12.085 1.990 5.265 1.00 78.81 99 PHE A N 1
ATOM 732 C CA . PHE A 1 99 ? 12.017 0.901 6.247 1.00 78.81 99 PHE A CA 1
ATOM 733 C C . PHE A 1 99 ? 11.298 -0.354 5.720 1.00 78.81 99 PHE A C 1
ATOM 735 O O . PHE A 1 99 ? 11.106 -1.309 6.472 1.00 78.81 99 PHE A O 1
ATOM 742 N N . GLY A 1 100 ? 10.916 -0.374 4.437 1.00 70.44 100 GLY A N 1
ATOM 743 C CA . GLY A 1 100 ? 10.243 -1.507 3.798 1.00 70.44 100 GLY A CA 1
ATOM 744 C C . GLY A 1 100 ? 8.769 -1.661 4.178 1.00 70.44 100 GLY A C 1
ATOM 745 O O . GLY A 1 100 ? 8.171 -2.691 3.874 1.00 70.44 100 GLY A O 1
ATOM 746 N N . TRP A 1 101 ? 8.175 -0.657 4.830 1.00 71.81 101 TRP A N 1
ATOM 747 C CA . TRP A 1 101 ? 6.773 -0.640 5.259 1.00 71.81 101 TRP A CA 1
ATOM 748 C C . TRP A 1 101 ? 6.059 0.568 4.652 1.00 71.81 101 TRP A C 1
ATOM 750 O O . TRP A 1 101 ? 5.724 1.494 5.390 1.00 71.81 101 TRP A O 1
ATOM 760 N N . PRO A 1 102 ? 5.849 0.604 3.323 1.00 73.94 102 PRO A N 1
ATOM 761 C CA . PRO A 1 102 ? 5.234 1.754 2.671 1.00 73.94 102 PRO A CA 1
ATOM 762 C C . PRO A 1 102 ? 3.878 2.061 3.314 1.00 73.94 102 PRO A C 1
ATOM 764 O O . PRO A 1 102 ? 3.057 1.166 3.489 1.00 73.94 102 PRO A O 1
ATOM 767 N N . LEU A 1 103 ? 3.643 3.313 3.707 1.00 75.94 103 LEU A N 1
ATOM 768 C CA . LEU A 1 103 ? 2.370 3.723 4.298 1.00 75.94 103 LEU A CA 1
ATOM 769 C C . LEU A 1 103 ? 1.354 4.118 3.227 1.00 75.94 103 LEU A C 1
ATOM 771 O O . LEU A 1 103 ? 1.664 4.797 2.252 1.00 75.94 103 LEU A O 1
ATOM 775 N N . LYS A 1 104 ? 0.093 3.764 3.473 1.00 73.25 104 LYS A N 1
ATOM 776 C CA . LYS A 1 104 ? -1.054 4.149 2.648 1.00 73.25 104 LYS A CA 1
ATOM 777 C C . LYS A 1 104 ? -1.599 5.507 3.109 1.00 73.25 104 LYS A C 1
ATOM 779 O O . LYS A 1 104 ? -2.587 5.574 3.836 1.00 73.25 104 LYS A O 1
ATOM 784 N N . LEU A 1 105 ? -0.920 6.599 2.751 1.00 79.31 105 LEU A N 1
ATOM 785 C CA . LEU A 1 105 ? -1.249 7.957 3.211 1.00 79.31 105 LEU A CA 1
ATOM 786 C C . LEU A 1 105 ? -1.537 8.900 2.037 1.00 79.31 105 LEU A C 1
ATOM 788 O O . LEU A 1 105 ? -0.622 9.368 1.373 1.00 79.31 105 LEU A O 1
ATOM 792 N N . ALA A 1 106 ? -2.810 9.237 1.828 1.00 82.06 106 ALA A N 1
ATOM 793 C CA . ALA A 1 106 ? -3.214 10.311 0.921 1.00 82.06 106 ALA A CA 1
ATOM 794 C C . ALA A 1 106 ? -3.337 11.646 1.673 1.00 82.06 106 ALA A C 1
ATOM 796 O O . ALA A 1 106 ? -3.870 11.693 2.785 1.00 82.06 106 ALA A O 1
ATOM 797 N N . LEU A 1 107 ? -2.867 12.735 1.061 1.00 82.50 107 LEU A N 1
ATOM 798 C CA . LEU A 1 107 ? -3.063 14.092 1.570 1.00 82.50 107 LEU A CA 1
ATOM 799 C C . LEU A 1 107 ? -4.464 14.596 1.182 1.00 82.50 107 LEU A C 1
ATOM 801 O O . LEU A 1 107 ? -4.621 15.365 0.236 1.00 82.50 107 LEU A O 1
ATOM 805 N N . GLU A 1 108 ? -5.496 14.129 1.887 1.00 83.06 108 GLU A N 1
ATOM 806 C CA . GLU A 1 108 ? -6.892 14.462 1.584 1.00 83.06 108 GLU A CA 1
ATOM 807 C C . GLU A 1 108 ? -7.642 14.959 2.834 1.00 83.06 108 GLU A C 1
ATOM 809 O O . GLU A 1 108 ? -7.972 14.203 3.745 1.00 83.06 108 GLU A O 1
ATOM 814 N N . ALA A 1 109 ? -7.984 16.252 2.872 1.00 88.38 109 ALA A N 1
ATOM 815 C CA . ALA A 1 109 ? -8.658 16.856 4.028 1.00 88.38 109 ALA A CA 1
ATOM 816 C C . ALA A 1 109 ? -10.071 16.293 4.293 1.00 88.38 109 ALA A C 1
ATOM 818 O O . ALA A 1 109 ? -10.587 16.410 5.404 1.00 88.38 109 ALA A O 1
ATOM 819 N N . SER A 1 110 ? -10.705 15.663 3.298 1.00 88.94 110 SER A N 1
ATOM 820 C CA . SER A 1 110 ? -12.021 15.036 3.467 1.00 88.94 110 SER A CA 1
ATOM 821 C C . SER A 1 110 ? -11.979 13.836 4.427 1.00 88.94 110 SER A C 1
ATOM 823 O O . SER A 1 110 ? -13.011 13.484 4.994 1.00 88.94 110 SER A O 1
ATOM 825 N N . ASP A 1 111 ? -10.798 13.251 4.678 1.00 88.88 111 ASP A N 1
ATOM 826 C CA . ASP A 1 111 ? -10.610 12.178 5.665 1.00 88.88 111 ASP A CA 1
ATOM 827 C C . ASP A 1 111 ? -10.949 12.612 7.090 1.00 88.88 111 ASP A C 1
ATOM 829 O O . ASP A 1 111 ? -11.290 11.785 7.928 1.00 88.88 111 ASP A O 1
ATOM 833 N N . LEU A 1 112 ? -10.961 13.914 7.383 1.00 93.44 112 LEU A N 1
ATOM 834 C CA . LEU A 1 112 ? -11.352 14.411 8.703 1.00 93.44 112 LEU A CA 1
ATOM 835 C C . LEU A 1 112 ? -12.811 14.081 9.058 1.00 93.44 112 LEU A C 1
ATOM 837 O O . LEU A 1 112 ? -13.168 14.100 10.238 1.00 93.44 112 LEU A O 1
ATOM 841 N N . ILE A 1 113 ? -13.641 13.708 8.075 1.00 95.31 113 ILE A N 1
ATOM 842 C CA . ILE A 1 113 ? -15.003 13.217 8.316 1.00 95.31 113 ILE A CA 1
ATOM 843 C C . ILE A 1 113 ? -15.032 11.932 9.157 1.00 95.31 113 ILE A C 1
ATOM 845 O O . ILE A 1 113 ? -16.067 11.623 9.744 1.00 95.31 113 ILE A O 1
ATOM 849 N N . VAL A 1 114 ? -13.916 11.198 9.257 1.00 95.44 114 VAL A N 1
ATOM 850 C CA . VAL A 1 114 ? -13.822 9.957 10.042 1.00 95.44 114 VAL A CA 1
ATOM 851 C C . VAL A 1 114 ? -13.512 10.184 11.527 1.00 95.44 114 VAL A C 1
ATOM 853 O O . VAL A 1 114 ? -13.665 9.262 12.330 1.00 95.44 114 VAL A O 1
ATOM 856 N N . LEU A 1 115 ? -13.154 11.413 11.935 1.00 95.31 115 LEU A N 1
ATOM 857 C CA . LEU A 1 115 ? -12.873 11.778 13.334 1.00 95.31 115 LEU A CA 1
ATOM 858 C C . LEU A 1 115 ? -13.972 11.390 14.343 1.00 95.31 115 LEU A C 1
ATOM 860 O O . LEU A 1 115 ? -13.616 11.025 15.468 1.00 95.31 115 LEU A O 1
ATOM 864 N N . PRO A 1 116 ? -15.281 11.391 14.008 1.00 95.19 116 PRO A N 1
ATOM 865 C CA . PRO A 1 116 ? -16.318 10.877 14.902 1.00 95.19 116 PRO A CA 1
ATOM 866 C C . PRO A 1 116 ? -16.100 9.422 15.355 1.00 95.19 116 PRO A C 1
ATOM 868 O O . PRO A 1 116 ? -16.613 9.037 16.406 1.00 95.19 116 PRO A O 1
ATOM 871 N N . GLY A 1 117 ? -15.288 8.625 14.649 1.00 95.38 117 GLY A N 1
ATOM 872 C CA . GLY A 1 117 ? -14.849 7.305 15.114 1.00 95.38 117 GLY A CA 1
ATOM 873 C C . GLY A 1 117 ? -14.146 7.344 16.481 1.00 95.38 117 GLY A C 1
ATOM 874 O O . GLY A 1 117 ? -14.332 6.440 17.296 1.00 95.38 117 GLY A O 1
ATOM 875 N N . LEU A 1 118 ? -13.450 8.439 16.814 1.00 96.31 118 LEU A N 1
ATOM 876 C CA . LEU A 1 118 ? -12.840 8.635 18.137 1.00 96.31 118 LEU A CA 1
ATOM 877 C C . LEU A 1 118 ? -13.889 8.756 19.251 1.00 96.31 118 LEU A C 1
ATOM 879 O O . LEU A 1 118 ? -13.641 8.334 20.382 1.00 96.31 118 LEU A O 1
ATOM 883 N N . ILE A 1 119 ? -15.077 9.289 18.945 1.00 96.25 119 ILE A N 1
ATOM 884 C CA . ILE A 1 119 ? -16.199 9.344 19.894 1.00 96.25 119 ILE A CA 1
ATOM 885 C C . ILE A 1 119 ? -16.691 7.922 20.185 1.00 96.25 119 ILE A C 1
ATOM 887 O O . ILE A 1 119 ? -16.970 7.588 21.337 1.00 96.25 119 ILE A O 1
ATOM 891 N N . MET A 1 120 ? -16.729 7.048 19.172 1.00 95.94 120 MET A N 1
ATOM 892 C CA . MET A 1 120 ? -17.073 5.637 19.373 1.00 95.94 120 MET A CA 1
ATOM 893 C C . MET A 1 120 ? -16.026 4.930 20.237 1.00 95.94 120 MET A C 1
ATOM 895 O O . MET A 1 120 ? -16.394 4.226 21.176 1.00 95.94 120 MET A O 1
ATOM 899 N N . ALA A 1 121 ? -14.732 5.162 19.994 1.00 95.19 121 ALA A N 1
ATOM 900 C CA . ALA A 1 121 ? -13.663 4.639 20.846 1.00 95.19 121 ALA A CA 1
ATOM 901 C C . ALA A 1 121 ? -13.783 5.129 22.299 1.00 95.19 121 ALA A C 1
ATOM 903 O O . ALA A 1 121 ? -13.640 4.344 23.241 1.00 95.19 121 ALA A O 1
ATOM 904 N N . TRP A 1 122 ? -14.098 6.414 22.497 1.00 94.94 122 TRP A N 1
ATOM 905 C CA . TRP A 1 122 ? -14.384 6.972 23.818 1.00 94.94 122 TRP A CA 1
ATOM 906 C C . TRP A 1 122 ? -15.551 6.238 24.483 1.00 94.94 122 TRP A C 1
ATOM 908 O O . TRP A 1 122 ? -15.409 5.817 25.631 1.00 94.94 122 TRP A O 1
ATOM 918 N N . HIS A 1 123 ? -16.658 6.037 23.769 1.00 94.81 123 HIS A N 1
ATOM 919 C CA . HIS A 1 123 ? -17.859 5.376 24.277 1.00 94.81 123 HIS A CA 1
ATOM 920 C C . HIS A 1 123 ? -17.618 3.903 24.649 1.00 94.81 123 HIS A C 1
ATOM 922 O O . HIS A 1 123 ? -17.997 3.477 25.739 1.00 94.81 123 HIS A O 1
ATOM 928 N N . ILE A 1 124 ? -16.912 3.142 23.802 1.00 93.25 124 ILE A N 1
ATOM 929 C CA . ILE A 1 124 ? -16.477 1.763 24.099 1.00 93.25 124 ILE A CA 1
ATOM 930 C C . ILE A 1 124 ? -15.749 1.715 25.445 1.00 93.25 124 ILE A C 1
ATOM 932 O O . ILE A 1 124 ? -15.990 0.842 26.285 1.00 93.25 124 ILE A O 1
ATOM 936 N N . TRP A 1 125 ? -14.870 2.689 25.675 1.00 88.19 125 TRP A N 1
ATOM 937 C CA . TRP A 1 125 ? -14.097 2.767 26.902 1.00 88.19 125 TRP A CA 1
ATOM 938 C C . TRP A 1 125 ? -14.974 3.004 28.138 1.00 88.19 125 TRP A C 1
ATOM 940 O O . TRP A 1 125 ? -14.713 2.395 29.173 1.00 88.19 125 TRP A O 1
ATOM 950 N N . GLU A 1 126 ? -16.022 3.830 28.060 1.00 90.12 126 GLU A N 1
ATOM 951 C CA . GLU A 1 126 ? -16.925 4.075 29.206 1.00 90.12 126 GLU A CA 1
ATOM 952 C C . GLU A 1 126 ? -17.721 2.843 29.604 1.00 90.12 126 GLU A C 1
ATOM 954 O O . GLU A 1 126 ? -18.016 2.655 30.783 1.00 90.12 126 GLU A O 1
ATOM 959 N N . GLN A 1 127 ? -18.020 1.983 28.635 1.00 87.75 127 GLN A N 1
ATOM 960 C CA . GLN A 1 127 ? -18.786 0.761 28.857 1.00 87.75 127 GLN A CA 1
ATOM 961 C C . GLN A 1 127 ? -17.903 -0.424 29.269 1.00 87.75 127 GLN A C 1
ATOM 963 O O . GLN A 1 127 ? -18.374 -1.377 29.885 1.00 87.75 127 GLN A O 1
ATOM 968 N N . THR A 1 128 ? -16.593 -0.350 29.017 1.00 83.50 128 THR A N 1
ATOM 969 C CA . THR A 1 128 ? -15.642 -1.430 29.323 1.00 83.50 128 THR A CA 1
ATOM 970 C C . THR A 1 128 ? -15.588 -1.838 30.810 1.00 83.50 128 THR A C 1
ATOM 972 O O . THR A 1 128 ? -15.503 -3.037 31.068 1.00 83.50 128 THR A O 1
ATOM 975 N N . PRO A 1 129 ? -15.660 -0.934 31.814 1.00 74.38 129 PRO A N 1
ATOM 976 C CA . PRO A 1 129 ? -15.694 -1.317 33.230 1.00 74.38 129 PRO A CA 1
ATOM 977 C C . PRO A 1 129 ? -16.857 -2.242 33.614 1.00 74.38 129 PRO A C 1
ATOM 979 O O . PRO A 1 129 ? -16.769 -2.917 34.636 1.00 74.38 129 PRO A O 1
ATOM 982 N N . GLN A 1 130 ? -17.930 -2.268 32.819 1.00 70.25 130 GLN A N 1
ATOM 983 C CA . GLN A 1 130 ? -19.117 -3.092 33.059 1.00 70.25 130 GLN A CA 1
ATOM 984 C C . GLN A 1 130 ? -19.008 -4.482 32.412 1.00 70.25 130 GLN A C 1
ATOM 986 O O . GLN A 1 130 ? -19.805 -5.369 32.712 1.00 70.25 130 GLN A O 1
ATOM 991 N N . LEU A 1 131 ? -18.020 -4.691 31.537 1.00 74.25 131 LEU A N 1
ATOM 992 C CA . LEU A 1 131 ? -17.832 -5.943 30.817 1.00 74.25 131 LEU A CA 1
ATOM 993 C C . LEU A 1 131 ? -16.887 -6.871 31.586 1.00 74.25 131 LEU A C 1
ATOM 995 O O . LEU A 1 131 ? -15.739 -6.535 31.879 1.00 74.25 131 LEU A O 1
ATOM 999 N N . SER A 1 132 ? -17.360 -8.086 31.853 1.00 79.69 132 SER A N 1
ATOM 1000 C CA . SER A 1 132 ? -16.514 -9.207 32.255 1.00 79.69 132 SER A CA 1
ATOM 1001 C C . SER A 1 132 ? -16.305 -10.103 31.039 1.00 79.69 132 SER A C 1
ATOM 1003 O O . SER A 1 132 ? -17.211 -10.829 30.635 1.00 79.69 132 SER A O 1
ATOM 1005 N N . ALA A 1 133 ? -15.127 -10.023 30.419 1.00 82.88 133 ALA A N 1
ATOM 1006 C CA . ALA A 1 133 ? -14.771 -10.876 29.289 1.00 82.88 133 ALA A CA 1
ATOM 1007 C C . ALA A 1 133 ? -13.880 -12.041 29.734 1.00 82.88 133 ALA A C 1
ATOM 1009 O O . ALA A 1 133 ? -12.924 -11.868 30.500 1.00 82.88 133 ALA A O 1
ATOM 1010 N N . SER A 1 134 ? -14.159 -13.232 29.200 1.00 91.06 134 SER A N 1
ATOM 1011 C CA . SER A 1 134 ? -13.304 -14.402 29.390 1.00 91.06 134 SER A CA 1
ATOM 1012 C C . SER A 1 134 ? -11.935 -14.205 28.719 1.00 91.06 134 SER A C 1
ATOM 1014 O O . SER A 1 134 ? -11.759 -13.376 27.823 1.00 91.06 134 SER A O 1
ATOM 1016 N N . VAL A 1 135 ? -10.929 -14.980 29.143 1.00 89.81 135 VAL A N 1
ATOM 1017 C CA . VAL A 1 135 ? -9.594 -14.971 28.510 1.00 89.81 135 VAL A CA 1
ATOM 1018 C C . VAL A 1 135 ? -9.693 -15.315 27.019 1.00 89.81 135 VAL A C 1
ATOM 1020 O O . VAL A 1 135 ? -9.068 -14.640 26.206 1.00 89.81 135 VAL A O 1
ATOM 1023 N N . TRP A 1 136 ? -10.540 -16.284 26.664 1.00 92.50 136 TRP A N 1
ATOM 1024 C CA . TRP A 1 136 ? -10.785 -16.691 25.280 1.00 92.50 136 TRP A CA 1
ATOM 1025 C C . TRP A 1 136 ? -11.386 -15.578 24.426 1.00 92.50 136 TRP A C 1
ATOM 1027 O O . TRP A 1 136 ? -10.897 -15.340 23.326 1.00 92.50 136 TRP A O 1
ATOM 1037 N N . ALA A 1 137 ? -12.388 -14.856 24.939 1.00 91.62 137 ALA A N 1
ATOM 1038 C CA . ALA A 1 137 ? -12.998 -13.742 24.215 1.00 91.62 137 ALA A CA 1
ATOM 1039 C C . ALA A 1 137 ? -11.967 -12.648 23.900 1.00 91.62 137 ALA A C 1
ATOM 1041 O O . ALA A 1 137 ? -11.901 -12.163 22.772 1.00 91.62 137 ALA A O 1
ATOM 1042 N N . ARG A 1 138 ? -11.106 -12.314 24.872 1.00 91.69 138 ARG A N 1
ATOM 1043 C CA . ARG A 1 138 ? -10.007 -11.358 24.667 1.00 91.69 138 ARG A CA 1
ATOM 1044 C C . ARG A 1 138 ? -9.005 -11.856 23.630 1.00 91.69 138 ARG A C 1
ATOM 1046 O O . ARG A 1 138 ? -8.631 -11.090 22.755 1.00 91.69 138 ARG A O 1
ATOM 1053 N N . GLY A 1 139 ? -8.614 -13.130 23.699 1.00 91.94 139 GLY A N 1
ATOM 1054 C CA . GLY A 1 139 ? -7.722 -13.742 22.710 1.00 91.94 139 GLY A CA 1
ATOM 1055 C C . GLY A 1 139 ? -8.292 -13.677 21.291 1.00 91.94 139 GLY A C 1
ATOM 1056 O O . GLY A 1 139 ? -7.609 -13.215 20.382 1.00 91.94 139 GLY A O 1
ATOM 1057 N N . CYS A 1 140 ? -9.562 -14.052 21.115 1.00 95.25 140 CYS A N 1
ATOM 1058 C CA . CYS A 1 140 ? -10.237 -14.008 19.815 1.00 95.25 140 CYS A CA 1
ATOM 1059 C C . CYS A 1 140 ? -10.338 -12.580 19.268 1.00 95.25 140 CYS A C 1
ATOM 1061 O O . CYS A 1 140 ? -10.054 -12.361 18.096 1.00 95.25 140 CYS A O 1
ATOM 1063 N N . ALA A 1 141 ? -10.693 -11.604 20.110 1.00 94.12 141 ALA A N 1
ATOM 1064 C CA . ALA A 1 141 ? -10.762 -10.204 19.702 1.00 94.12 141 ALA A CA 1
ATOM 1065 C C . ALA A 1 141 ? -9.389 -9.661 19.278 1.00 94.12 141 ALA A C 1
ATOM 1067 O O . ALA A 1 141 ? -9.284 -9.005 18.246 1.00 94.12 141 ALA A O 1
ATOM 1068 N N . THR A 1 142 ? -8.325 -9.977 20.021 1.00 92.81 142 THR A N 1
ATOM 1069 C CA . THR A 1 142 ? -6.959 -9.586 19.645 1.00 92.81 142 THR A CA 1
ATOM 1070 C C . THR A 1 142 ? -6.539 -10.210 18.317 1.00 92.81 142 THR A C 1
ATOM 1072 O O . THR A 1 142 ? -5.979 -9.508 17.477 1.00 92.81 142 THR A O 1
ATOM 1075 N N . ILE A 1 143 ? -6.822 -11.500 18.098 1.00 95.00 143 ILE A N 1
ATOM 1076 C CA . ILE A 1 143 ? -6.526 -12.179 16.826 1.00 95.00 143 ILE A CA 1
ATOM 1077 C C . ILE A 1 143 ? -7.299 -11.520 15.684 1.00 95.00 143 ILE A C 1
ATOM 1079 O O . ILE A 1 143 ? -6.701 -11.186 14.667 1.00 95.00 143 ILE A O 1
ATOM 1083 N N . LEU A 1 144 ? -8.600 -11.280 15.862 1.00 96.06 144 LEU A N 1
ATOM 1084 C CA . LEU A 1 144 ? -9.440 -10.645 14.850 1.00 96.06 144 LEU A CA 1
ATOM 1085 C C . LEU A 1 144 ? -8.919 -9.257 14.472 1.00 96.06 144 LEU A C 1
ATOM 1087 O O . LEU A 1 144 ? -8.774 -8.966 13.290 1.00 96.06 144 LEU A O 1
ATOM 1091 N N . VAL A 1 145 ? -8.610 -8.416 15.463 1.00 94.75 145 VAL A N 1
ATOM 1092 C CA . VAL A 1 145 ? -8.050 -7.086 15.204 1.00 94.75 145 VAL A CA 1
ATOM 1093 C C . VAL A 1 145 ? -6.700 -7.211 14.502 1.00 94.75 145 VAL A C 1
ATOM 1095 O O . VAL A 1 145 ? -6.483 -6.533 13.511 1.00 94.75 145 VAL A O 1
ATOM 1098 N N . SER A 1 146 ? -5.826 -8.125 14.932 1.00 93.62 146 SER A N 1
ATOM 1099 C CA . SER A 1 146 ? -4.524 -8.340 14.280 1.00 93.62 146 SER A C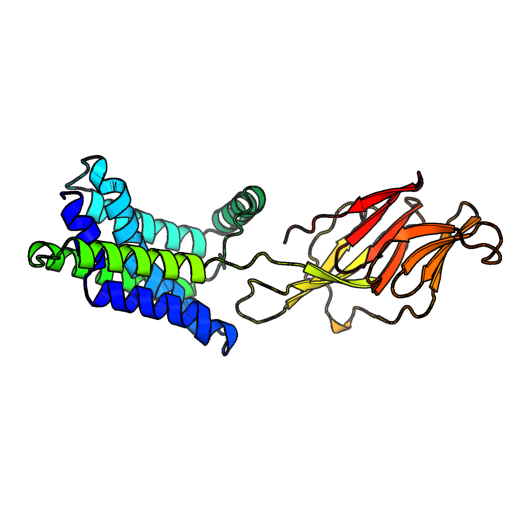A 1
ATOM 1100 C C . SER A 1 146 ? -4.671 -8.756 12.813 1.00 93.62 146 SER A C 1
ATOM 1102 O O . SER A 1 146 ? -3.966 -8.229 11.958 1.00 93.62 146 SER A O 1
ATOM 1104 N N . LEU A 1 147 ? -5.610 -9.655 12.502 1.00 93.69 147 LEU A N 1
ATOM 1105 C CA . LEU A 1 147 ? -5.911 -10.060 11.127 1.00 93.69 147 LEU A CA 1
ATOM 1106 C C . LEU A 1 147 ? -6.490 -8.908 10.304 1.00 93.69 147 LEU A C 1
ATOM 1108 O O . LEU A 1 147 ? -6.107 -8.746 9.152 1.00 93.69 147 LEU A O 1
ATOM 1112 N N . ALA A 1 148 ? -7.378 -8.100 10.885 1.00 93.50 148 ALA A N 1
ATOM 1113 C CA . ALA A 1 148 ? -7.940 -6.931 10.216 1.00 93.50 148 ALA A CA 1
ATOM 1114 C C . ALA A 1 148 ? -6.857 -5.893 9.877 1.00 93.50 148 ALA A C 1
ATOM 1116 O O . ALA A 1 148 ? -6.841 -5.366 8.770 1.00 93.50 148 ALA A O 1
ATOM 1117 N N . LEU A 1 149 ? -5.921 -5.656 10.802 1.00 90.50 149 LEU A N 1
ATOM 1118 C CA . LEU A 1 149 ? -4.771 -4.779 10.584 1.00 90.50 149 LEU A CA 1
ATOM 1119 C C . LEU A 1 149 ? -3.845 -5.306 9.490 1.00 90.50 149 LEU A C 1
ATOM 1121 O O . LEU A 1 149 ? -3.439 -4.541 8.626 1.00 90.50 149 LEU A O 1
ATOM 1125 N N . LEU A 1 150 ? -3.525 -6.604 9.524 1.00 88.88 150 LEU A N 1
ATOM 1126 C CA . LEU A 1 150 ? -2.703 -7.246 8.497 1.00 88.88 150 LEU A CA 1
ATOM 1127 C C . LEU A 1 150 ? -3.375 -7.186 7.124 1.00 88.88 150 LEU A C 1
ATOM 1129 O O . LEU A 1 150 ? -2.703 -6.924 6.134 1.00 88.88 150 LEU A O 1
ATOM 1133 N N . ALA A 1 151 ? -4.690 -7.388 7.060 1.00 87.69 151 ALA A N 1
ATOM 1134 C CA . ALA A 1 151 ? -5.432 -7.328 5.807 1.00 87.69 151 ALA A CA 1
ATOM 1135 C C . ALA A 1 151 ? -5.450 -5.918 5.196 1.00 87.69 151 ALA A C 1
ATOM 1137 O O . ALA A 1 151 ? -5.383 -5.794 3.980 1.00 87.69 151 ALA A O 1
ATOM 1138 N N . ASP A 1 152 ? -5.515 -4.866 6.018 1.00 86.25 152 ASP A N 1
ATOM 1139 C CA . ASP A 1 152 ? -5.499 -3.471 5.552 1.00 86.25 152 ASP A CA 1
ATOM 1140 C C . ASP A 1 152 ? -4.076 -2.929 5.308 1.00 86.25 152 ASP A C 1
ATOM 1142 O O . ASP A 1 152 ? -3.910 -1.766 4.935 1.00 86.25 152 ASP A O 1
ATOM 1146 N N . THR A 1 153 ? -3.032 -3.755 5.483 1.00 80.75 153 THR A N 1
ATOM 1147 C CA . THR A 1 153 ? -1.677 -3.348 5.088 1.00 80.75 153 THR A CA 1
ATOM 1148 C C . THR A 1 153 ? -1.616 -3.111 3.577 1.00 80.75 153 THR A C 1
ATOM 1150 O O . THR A 1 153 ? -2.168 -3.894 2.799 1.00 80.75 153 THR A O 1
ATOM 1153 N N . PRO A 1 154 ? -0.966 -2.026 3.122 1.00 67.94 154 PRO A N 1
ATOM 1154 C CA . PRO A 1 154 ? -0.763 -1.816 1.699 1.00 67.94 154 PRO A CA 1
ATOM 1155 C C . PRO A 1 154 ? 0.094 -2.951 1.140 1.00 67.94 154 PRO A C 1
ATOM 1157 O O . PRO A 1 154 ? 1.166 -3.260 1.661 1.00 67.94 154 PRO A O 1
ATOM 1160 N N . ALA A 1 155 ? -0.384 -3.568 0.062 1.00 60.62 155 ALA A N 1
ATOM 1161 C CA . ALA A 1 155 ? 0.445 -4.453 -0.737 1.00 60.62 155 ALA A CA 1
ATOM 1162 C C . ALA A 1 155 ? 1.637 -3.655 -1.292 1.00 60.62 155 ALA A C 1
ATOM 1164 O O . ALA A 1 155 ? 1.492 -2.481 -1.631 1.00 60.62 155 ALA A O 1
ATOM 1165 N N . SER A 1 156 ? 2.814 -4.280 -1.373 1.00 54.72 156 SER A N 1
ATOM 1166 C CA . SER A 1 156 ? 4.002 -3.664 -1.968 1.00 54.72 156 SER A CA 1
ATOM 1167 C C . SER A 1 156 ? 3.678 -3.165 -3.375 1.00 54.72 156 SER A C 1
ATOM 1169 O O . SER A 1 156 ? 3.250 -3.969 -4.204 1.00 54.72 156 SER A O 1
ATOM 1171 N N . ASN A 1 157 ? 3.887 -1.875 -3.650 1.00 60.44 157 ASN A N 1
ATOM 1172 C CA . ASN A 1 157 ? 3.709 -1.311 -4.986 1.00 60.44 157 ASN A CA 1
ATOM 1173 C C . ASN A 1 157 ? 4.759 -1.935 -5.916 1.00 60.44 157 ASN A C 1
ATOM 1175 O O . ASN A 1 157 ? 5.901 -1.488 -5.956 1.00 60.44 157 ASN A O 1
ATOM 1179 N N . ILE A 1 158 ? 4.392 -2.993 -6.635 1.00 61.44 158 ILE A N 1
ATOM 1180 C CA . ILE A 1 158 ? 5.222 -3.522 -7.715 1.00 61.44 158 ILE A CA 1
ATOM 1181 C C . ILE A 1 158 ? 4.938 -2.644 -8.929 1.00 61.44 158 ILE A C 1
ATOM 1183 O O . ILE A 1 158 ? 3.809 -2.637 -9.440 1.00 61.44 158 ILE A O 1
ATOM 1187 N N . VAL A 1 159 ? 5.947 -1.873 -9.329 1.00 74.06 159 VAL A N 1
ATOM 1188 C CA . VAL A 1 159 ? 5.965 -1.159 -10.602 1.00 74.06 159 VAL A CA 1
ATOM 1189 C C . VAL A 1 159 ? 6.423 -2.152 -11.658 1.00 74.06 159 VAL A C 1
ATOM 1191 O O . VAL A 1 159 ? 7.580 -2.558 -11.638 1.00 74.06 159 VAL A O 1
ATOM 1194 N N . THR A 1 160 ? 5.535 -2.533 -12.571 1.00 81.81 160 THR A N 1
ATOM 1195 C CA . THR A 1 160 ? 5.935 -3.275 -13.766 1.00 81.81 160 THR A CA 1
ATOM 1196 C C . THR A 1 160 ? 6.167 -2.304 -14.911 1.00 81.81 160 THR A C 1
ATOM 1198 O O . THR A 1 160 ? 5.278 -1.512 -15.219 1.00 81.81 160 THR A O 1
ATOM 1201 N N . ILE A 1 161 ? 7.342 -2.337 -15.533 1.00 87.75 161 ILE A N 1
ATOM 1202 C CA . ILE A 1 161 ? 7.653 -1.507 -16.701 1.00 87.75 161 ILE A CA 1
ATOM 1203 C C . ILE A 1 161 ? 7.309 -2.281 -17.961 1.00 87.75 161 ILE A C 1
ATOM 1205 O O . ILE A 1 161 ? 7.879 -3.339 -18.234 1.00 87.75 161 ILE A O 1
ATOM 1209 N N . ASP A 1 162 ? 6.380 -1.717 -18.722 1.00 85.12 162 ASP A N 1
ATOM 1210 C CA . ASP A 1 162 ? 5.853 -2.320 -19.938 1.00 85.12 162 ASP A CA 1
ATOM 1211 C C . ASP A 1 162 ? 6.564 -1.765 -21.186 1.00 85.12 162 ASP A C 1
ATOM 1213 O O . ASP A 1 162 ? 6.504 -2.391 -22.241 1.00 85.12 162 ASP A O 1
ATOM 1217 N N . CYS A 1 163 ? 7.185 -0.580 -21.097 1.00 87.75 163 CYS A N 1
ATOM 1218 C CA . CYS A 1 163 ? 7.666 0.152 -22.270 1.00 87.75 163 CYS A CA 1
ATOM 1219 C C . CYS A 1 163 ? 8.747 1.184 -21.956 1.00 87.75 163 CYS A C 1
ATOM 1221 O O . CYS A 1 163 ? 8.719 1.793 -20.880 1.00 87.75 163 CYS A O 1
ATOM 1223 N N . LEU A 1 164 ? 9.611 1.451 -22.933 1.00 89.69 164 LEU A N 1
ATOM 1224 C CA . LEU A 1 164 ? 10.598 2.526 -22.921 1.00 89.69 164 LEU A CA 1
ATOM 1225 C C . LEU A 1 164 ? 10.393 3.432 -24.145 1.00 89.69 164 LEU A C 1
ATOM 1227 O O . LEU A 1 164 ? 9.994 2.989 -25.216 1.00 89.69 164 LEU A O 1
ATOM 1231 N N . GLU A 1 165 ? 10.648 4.725 -23.987 1.00 88.56 165 GLU A N 1
ATOM 1232 C CA . GLU A 1 165 ? 10.655 5.685 -25.089 1.00 88.56 165 GLU A CA 1
ATOM 1233 C C . GLU A 1 165 ? 11.814 6.657 -24.900 1.00 88.56 165 GLU A C 1
ATOM 1235 O O . GLU A 1 165 ? 12.057 7.157 -23.800 1.00 88.56 165 GLU A O 1
ATOM 1240 N N . LYS A 1 166 ? 12.520 6.952 -25.988 1.00 87.00 166 LYS A N 1
ATOM 1241 C CA . LYS A 1 166 ? 13.600 7.932 -26.003 1.00 87.00 166 LYS A CA 1
ATOM 1242 C C . LYS A 1 166 ? 13.203 9.139 -26.859 1.00 87.00 166 LYS A C 1
ATOM 1244 O O . LYS A 1 166 ? 13.447 9.131 -28.066 1.00 87.00 166 LYS A O 1
ATOM 1249 N N . PRO A 1 167 ? 12.562 10.170 -26.274 1.00 84.25 167 PRO A N 1
ATOM 1250 C CA . PRO A 1 167 ? 12.110 11.337 -27.033 1.00 84.25 167 PRO A CA 1
ATOM 1251 C C . PRO A 1 167 ? 13.275 12.184 -27.567 1.00 84.25 167 PRO A C 1
ATOM 1253 O O . PRO A 1 167 ? 13.149 12.827 -28.610 1.00 84.25 167 PRO A O 1
ATOM 1256 N N . ASP A 1 168 ? 14.412 12.189 -26.866 1.00 85.88 168 ASP A N 1
ATOM 1257 C CA . ASP A 1 168 ? 15.627 12.906 -27.244 1.00 85.88 168 ASP A CA 1
ATOM 1258 C C . ASP A 1 168 ? 16.891 12.147 -26.803 1.00 85.88 168 ASP A C 1
ATOM 1260 O O . ASP A 1 168 ? 16.826 11.072 -26.222 1.00 85.88 168 ASP A O 1
ATOM 1264 N N . ASN A 1 169 ? 18.078 12.688 -27.090 1.00 83.62 169 ASN A N 1
ATOM 1265 C CA . ASN A 1 169 ? 19.337 11.991 -26.813 1.00 83.62 169 ASN A CA 1
ATOM 1266 C C . ASN A 1 169 ? 19.697 11.859 -25.325 1.00 83.62 169 ASN A C 1
ATOM 1268 O O . ASN A 1 169 ? 20.622 11.106 -25.035 1.00 83.62 169 ASN A O 1
ATOM 1272 N N . PHE A 1 170 ? 19.031 12.574 -24.420 1.00 85.12 170 PHE A N 1
ATOM 1273 C CA . PHE A 1 170 ? 19.425 12.686 -23.011 1.00 85.12 170 PHE A CA 1
ATOM 1274 C C . PHE A 1 170 ? 18.397 12.091 -22.053 1.00 85.12 170 PHE A C 1
ATOM 1276 O O . PHE A 1 170 ? 18.742 11.738 -20.929 1.00 85.12 170 PHE A O 1
ATOM 1283 N N . THR A 1 171 ? 17.151 11.984 -22.501 1.00 89.75 171 THR A N 1
ATOM 1284 C CA . THR A 1 171 ? 16.018 11.606 -21.671 1.00 89.75 171 THR A CA 1
ATOM 1285 C C . THR A 1 171 ? 15.505 10.238 -22.083 1.00 89.75 171 THR A C 1
ATOM 1287 O O . THR A 1 171 ? 15.240 9.998 -23.261 1.00 89.75 171 THR A O 1
ATOM 1290 N N . ILE A 1 172 ? 15.313 9.352 -21.110 1.00 90.75 172 ILE A N 1
ATOM 1291 C CA . ILE A 1 172 ? 14.620 8.078 -21.299 1.00 90.75 172 ILE A CA 1
ATOM 1292 C C . ILE A 1 172 ? 13.352 8.115 -20.463 1.00 90.75 172 ILE A C 1
ATOM 1294 O O . ILE A 1 172 ? 13.381 8.409 -19.267 1.00 90.75 172 ILE A O 1
ATOM 1298 N N . LEU A 1 173 ? 12.237 7.812 -21.104 1.00 91.62 173 LEU A N 1
ATOM 1299 C CA . LEU A 1 173 ? 10.947 7.674 -20.466 1.00 91.62 173 LEU A CA 1
ATOM 1300 C C . LEU A 1 173 ? 10.616 6.186 -20.332 1.00 91.62 173 LEU A C 1
ATOM 1302 O O . LEU A 1 173 ? 10.870 5.398 -21.240 1.00 91.62 173 LEU A O 1
ATOM 1306 N N . ALA A 1 174 ? 10.032 5.795 -19.207 1.00 90.81 174 ALA A N 1
ATOM 1307 C CA . ALA A 1 174 ? 9.541 4.448 -18.969 1.00 90.81 174 ALA A CA 1
ATOM 1308 C C . ALA A 1 174 ? 8.066 4.504 -18.591 1.00 90.81 174 ALA A C 1
ATOM 1310 O O . ALA A 1 174 ? 7.671 5.225 -17.673 1.00 90.81 174 ALA A O 1
ATOM 1311 N N . LYS A 1 175 ? 7.248 3.717 -19.285 1.00 89.44 175 LYS A N 1
ATOM 1312 C CA . LYS A 1 175 ? 5.829 3.565 -18.977 1.00 89.44 175 LYS A CA 1
ATOM 1313 C C . LYS A 1 175 ? 5.633 2.266 -18.218 1.00 89.44 175 LYS A C 1
ATOM 1315 O O . LYS A 1 175 ? 5.991 1.188 -18.695 1.00 89.44 175 LYS A O 1
ATOM 1320 N N . GLY A 1 176 ? 5.042 2.375 -17.038 1.00 86.94 176 GLY A N 1
ATOM 1321 C CA . GLY A 1 176 ? 4.772 1.231 -16.186 1.00 86.94 176 GLY A CA 1
ATOM 1322 C C . GLY A 1 176 ? 3.387 1.250 -15.577 1.00 86.94 176 GLY A C 1
ATOM 1323 O O . GLY A 1 176 ? 2.638 2.223 -15.681 1.00 86.94 176 GLY A O 1
ATOM 1324 N N . LYS A 1 177 ? 3.052 0.154 -14.908 1.00 82.50 177 LYS A N 1
ATOM 1325 C CA . LYS A 1 177 ? 1.836 0.008 -14.118 1.00 82.50 177 LYS A CA 1
ATOM 1326 C C . LYS A 1 177 ? 2.202 -0.304 -12.685 1.00 82.50 177 LYS A C 1
ATOM 1328 O O . LYS A 1 177 ? 3.041 -1.148 -12.397 1.00 82.50 177 LYS A O 1
ATOM 1333 N N . THR A 1 178 ? 1.522 0.369 -11.775 1.00 77.06 178 THR A N 1
ATOM 1334 C CA . THR A 1 178 ? 1.559 0.038 -10.352 1.00 77.06 178 THR A CA 1
ATOM 1335 C C . THR A 1 178 ? 0.459 -0.973 -10.075 1.00 77.06 178 THR A C 1
ATOM 1337 O O . THR A 1 178 ? -0.716 -0.676 -10.267 1.00 77.06 178 THR A O 1
ATOM 1340 N N . THR A 1 179 ? 0.818 -2.197 -9.685 1.00 60.41 179 THR A N 1
ATOM 1341 C CA . THR A 1 179 ? -0.153 -3.313 -9.629 1.00 60.41 179 THR A CA 1
ATOM 1342 C C . THR A 1 179 ? -0.761 -3.541 -8.243 1.00 60.41 179 THR A C 1
ATOM 1344 O O . THR A 1 179 ? -1.648 -4.373 -8.073 1.00 60.41 179 THR A O 1
ATOM 1347 N N . ALA A 1 180 ? -0.306 -2.812 -7.229 1.00 50.88 180 ALA A N 1
ATOM 1348 C CA . ALA A 1 180 ? -0.683 -3.041 -5.842 1.00 50.88 180 ALA A CA 1
ATOM 1349 C C . ALA A 1 180 ? -0.687 -1.715 -5.076 1.00 50.88 180 ALA A C 1
ATOM 1351 O O . ALA A 1 180 ? 0.162 -0.874 -5.331 1.00 50.88 180 ALA A O 1
ATOM 1352 N N . GLY A 1 181 ? -1.659 -1.527 -4.174 1.00 51.19 181 GLY A N 1
ATOM 1353 C CA . GLY A 1 181 ? -1.688 -0.425 -3.199 1.00 51.19 181 GLY A CA 1
ATOM 1354 C C . GLY A 1 181 ? -2.560 0.793 -3.542 1.00 51.19 181 GLY A C 1
ATOM 1355 O O . GLY A 1 181 ? -3.012 1.483 -2.624 1.00 51.19 181 GLY A O 1
ATOM 1356 N N . SER A 1 182 ? -2.882 1.047 -4.813 1.00 47.34 182 SER A N 1
ATOM 1357 C CA . SER A 1 182 ? -3.757 2.159 -5.211 1.00 47.34 182 SER A CA 1
ATOM 1358 C C . SER A 1 182 ? -5.238 1.801 -5.036 1.00 47.34 182 SER A C 1
ATOM 1360 O O . SER A 1 182 ? -5.751 0.860 -5.637 1.00 47.34 182 SER A O 1
ATOM 1362 N N . TYR A 1 183 ? -5.973 2.615 -4.267 1.00 47.47 183 TYR A N 1
ATOM 1363 C CA . TYR A 1 183 ? -7.441 2.565 -4.102 1.00 47.47 183 TYR A CA 1
ATOM 1364 C C . TYR A 1 183 ? -8.249 2.673 -5.410 1.00 47.47 183 TYR A C 1
ATOM 1366 O O . TYR A 1 183 ? -9.472 2.719 -5.352 1.00 47.47 183 TYR A O 1
ATOM 1374 N N . PHE A 1 184 ? -7.588 2.762 -6.563 1.00 52.88 184 PHE A N 1
ATOM 1375 C CA . PHE A 1 184 ? -8.164 3.068 -7.869 1.00 52.88 184 PHE A CA 1
ATOM 1376 C C . PHE A 1 184 ? -7.844 1.996 -8.925 1.00 52.88 184 PHE A C 1
ATOM 1378 O O . PHE A 1 184 ? -8.088 2.214 -10.107 1.00 52.88 184 PHE A O 1
ATOM 1385 N N . GLY A 1 185 ? -7.318 0.836 -8.510 1.00 57.75 185 GLY A N 1
ATOM 1386 C CA . GLY A 1 185 ? -6.838 -0.189 -9.439 1.00 57.75 185 GLY A CA 1
ATOM 1387 C C . GLY A 1 185 ? -5.464 0.160 -10.020 1.00 57.75 185 GLY A C 1
ATOM 1388 O O . GLY A 1 185 ? -4.833 1.114 -9.550 1.00 57.75 185 GLY A O 1
ATOM 1389 N N . PRO A 1 186 ? -4.964 -0.619 -10.996 1.00 65.81 186 PRO A N 1
ATOM 1390 C CA . PRO A 1 186 ? -3.647 -0.387 -11.562 1.00 65.81 186 PRO A CA 1
ATOM 1391 C C . PRO A 1 186 ? -3.567 1.018 -12.157 1.00 65.81 186 PRO A C 1
ATOM 1393 O O . PRO A 1 186 ? -4.370 1.377 -13.017 1.00 65.81 186 PRO A O 1
ATOM 1396 N N . ARG A 1 187 ? -2.612 1.817 -11.676 1.00 76.31 187 ARG A N 1
ATOM 1397 C CA . ARG A 1 187 ? -2.359 3.163 -12.196 1.00 76.31 187 ARG A CA 1
ATOM 1398 C C . ARG A 1 187 ? -1.166 3.100 -13.136 1.00 76.31 187 ARG A C 1
ATOM 1400 O O . ARG A 1 187 ? -0.100 2.618 -12.737 1.00 76.31 187 ARG A O 1
ATOM 1407 N N . THR A 1 188 ? -1.355 3.603 -14.351 1.00 81.88 188 THR A N 1
ATOM 1408 C CA . THR A 1 188 ? -0.254 3.900 -15.264 1.00 81.88 188 THR A CA 1
ATOM 1409 C C . THR A 1 188 ? 0.604 5.001 -14.655 1.00 81.88 188 THR A C 1
ATOM 1411 O O . THR A 1 188 ? 0.085 6.033 -14.226 1.00 81.88 188 THR A O 1
ATOM 1414 N N . ILE A 1 189 ? 1.911 4.779 -14.613 1.00 84.44 189 ILE A N 1
ATOM 1415 C CA . ILE A 1 189 ? 2.891 5.791 -14.239 1.00 84.44 189 ILE A CA 1
ATOM 1416 C C . ILE A 1 189 ? 3.882 5.980 -15.381 1.00 84.44 189 ILE A C 1
ATOM 1418 O O . ILE A 1 189 ? 4.207 5.033 -16.103 1.00 84.44 189 ILE A O 1
ATOM 1422 N N . ILE A 1 190 ? 4.355 7.211 -15.524 1.00 89.12 190 ILE A N 1
ATOM 1423 C CA . ILE A 1 190 ? 5.433 7.566 -16.439 1.00 89.12 190 ILE A CA 1
ATOM 1424 C C . ILE A 1 190 ? 6.614 7.978 -15.577 1.00 89.12 190 ILE A C 1
ATOM 1426 O O . ILE A 1 190 ? 6.479 8.812 -14.681 1.00 89.12 190 ILE A O 1
ATOM 1430 N N . LEU A 1 191 ? 7.753 7.351 -15.823 1.00 90.44 191 LEU A N 1
ATOM 1431 C CA . LEU A 1 191 ? 9.008 7.637 -15.157 1.00 90.44 191 LEU A CA 1
ATOM 1432 C C . LEU A 1 191 ? 9.968 8.267 -16.160 1.00 90.44 191 LEU A C 1
ATOM 1434 O O . LEU A 1 191 ? 10.020 7.846 -17.311 1.00 90.44 191 LEU A O 1
ATOM 1438 N N . THR A 1 192 ? 10.761 9.223 -15.701 1.00 92.19 192 THR A N 1
ATOM 1439 C CA . THR A 1 192 ? 11.770 9.912 -16.506 1.00 92.19 192 THR A CA 1
ATOM 1440 C C . THR A 1 192 ? 13.146 9.716 -15.887 1.00 92.19 192 THR A C 1
ATOM 1442 O O . THR A 1 192 ? 13.302 9.850 -14.669 1.00 92.19 192 THR A O 1
ATOM 1445 N N . SER A 1 193 ? 14.137 9.446 -16.730 1.00 92.81 193 SER A N 1
ATOM 1446 C CA . SER A 1 193 ? 15.559 9.423 -16.397 1.00 92.81 193 SER A CA 1
ATOM 1447 C C . SER A 1 193 ? 16.324 10.376 -17.315 1.00 92.81 193 SER A C 1
ATOM 1449 O O . SER A 1 193 ? 16.105 10.365 -18.524 1.00 92.81 193 SER A O 1
ATOM 1451 N N . ASP A 1 194 ? 17.242 11.160 -16.740 1.00 91.75 194 ASP A N 1
ATOM 1452 C CA . ASP A 1 194 ? 18.139 12.065 -17.486 1.00 91.75 194 ASP A CA 1
ATOM 1453 C C . ASP A 1 194 ? 19.618 11.631 -17.389 1.00 91.75 194 ASP A C 1
ATOM 1455 O O . ASP A 1 194 ? 20.526 12.387 -17.736 1.00 91.75 194 ASP A O 1
ATOM 1459 N N . ASP A 1 195 ? 19.883 10.449 -16.829 1.00 89.62 195 ASP A N 1
ATOM 1460 C CA . ASP A 1 195 ? 21.227 9.960 -16.500 1.00 89.62 195 ASP A CA 1
ATOM 1461 C C . ASP A 1 195 ? 21.497 8.561 -17.070 1.00 89.62 195 ASP A C 1
ATOM 1463 O O . ASP A 1 195 ? 22.223 7.753 -16.489 1.00 89.62 195 ASP A O 1
ATOM 1467 N N . GLY A 1 196 ? 20.898 8.270 -18.228 1.00 89.56 196 GLY A N 1
ATOM 1468 C CA . GLY A 1 196 ? 21.075 6.990 -18.912 1.00 89.56 196 GLY A CA 1
ATOM 1469 C C . GLY A 1 196 ? 20.419 5.822 -18.175 1.00 89.56 196 GLY A C 1
ATOM 1470 O O . GLY A 1 196 ? 20.923 4.701 -18.228 1.00 89.56 196 GLY A O 1
ATOM 1471 N N . GLY A 1 197 ? 19.329 6.082 -17.452 1.00 89.75 197 GLY A N 1
ATOM 1472 C CA . GLY A 1 197 ? 18.536 5.083 -16.742 1.00 89.75 197 GLY A CA 1
ATOM 1473 C C . GLY A 1 197 ? 18.951 4.832 -15.296 1.00 89.75 197 GLY A C 1
ATOM 1474 O O . GLY A 1 197 ? 18.304 4.013 -14.653 1.00 89.75 197 GLY A O 1
ATOM 1475 N N . LEU A 1 198 ? 19.995 5.476 -14.763 1.00 88.25 198 LEU A N 1
ATOM 1476 C CA . LEU A 1 198 ? 20.517 5.183 -13.416 1.00 88.25 198 LEU A CA 1
ATOM 1477 C C . LEU A 1 198 ? 19.560 5.637 -12.308 1.00 88.25 198 LEU A C 1
ATOM 1479 O O . LEU A 1 198 ? 19.413 4.949 -11.294 1.00 88.25 198 LEU A O 1
ATOM 1483 N N . THR A 1 199 ? 18.886 6.767 -12.507 1.00 89.25 199 THR A N 1
ATOM 1484 C CA . THR A 1 199 ? 17.854 7.281 -11.607 1.00 89.25 199 THR A CA 1
ATOM 1485 C C . THR A 1 199 ? 16.560 7.571 -12.357 1.00 89.25 199 THR A C 1
ATOM 1487 O O . THR A 1 199 ? 16.561 7.960 -13.524 1.00 89.25 199 THR A O 1
ATOM 1490 N N . TRP A 1 200 ? 15.435 7.373 -11.665 1.00 89.25 200 TRP A N 1
ATOM 1491 C CA . TRP A 1 200 ? 14.090 7.534 -12.215 1.00 89.25 200 TRP A CA 1
ATOM 1492 C C . TRP A 1 200 ? 13.230 8.375 -11.282 1.00 89.25 200 TRP A C 1
ATOM 1494 O O . TRP A 1 200 ? 13.311 8.247 -10.060 1.00 89.25 200 TRP A O 1
ATOM 1504 N N . ARG A 1 201 ? 12.378 9.215 -11.866 1.00 88.44 201 ARG A N 1
ATOM 1505 C CA . ARG A 1 201 ? 11.373 10.011 -11.149 1.00 88.44 201 ARG A CA 1
ATOM 1506 C C . ARG A 1 201 ? 10.029 9.920 -11.856 1.00 88.44 201 ARG A C 1
ATOM 1508 O O . ARG A 1 201 ? 10.000 9.927 -13.081 1.00 88.44 201 ARG A O 1
ATOM 1515 N N . GLU A 1 202 ? 8.930 9.881 -11.108 1.00 87.12 202 GLU A N 1
ATOM 1516 C CA . GLU A 1 202 ? 7.594 9.989 -11.703 1.00 87.12 202 GLU A CA 1
ATOM 1517 C C . GLU A 1 202 ? 7.404 11.373 -12.337 1.00 87.12 202 GLU A C 1
ATOM 1519 O O . GLU A 1 202 ? 7.638 12.402 -11.695 1.00 87.12 202 GLU A O 1
ATOM 1524 N N . ASP A 1 203 ? 6.976 11.399 -13.598 1.00 85.31 203 ASP A N 1
ATOM 1525 C CA . ASP A 1 203 ? 6.697 12.620 -14.346 1.00 85.31 203 ASP A CA 1
ATOM 1526 C C . ASP A 1 203 ? 5.207 12.717 -14.676 1.00 85.31 203 ASP A C 1
ATOM 1528 O O . ASP A 1 203 ? 4.715 12.216 -15.681 1.00 85.31 203 ASP A O 1
ATOM 1532 N N . SER A 1 204 ? 4.478 13.397 -13.793 1.00 80.56 204 SER A N 1
ATOM 1533 C CA . SER A 1 204 ? 3.032 13.625 -13.922 1.00 80.56 204 SER A CA 1
ATOM 1534 C C . SER A 1 204 ? 2.652 14.671 -14.976 1.00 80.56 204 SER A C 1
ATOM 1536 O O . SER A 1 204 ? 1.467 14.955 -15.145 1.00 80.56 204 SER A O 1
ATOM 1538 N N . ARG A 1 205 ? 3.631 15.286 -15.655 1.00 82.88 205 ARG A N 1
ATOM 1539 C CA . ARG A 1 205 ? 3.382 16.310 -16.684 1.00 82.88 205 ARG A CA 1
ATOM 1540 C C . ARG A 1 205 ? 3.121 15.710 -18.061 1.00 82.88 205 ARG A C 1
ATOM 1542 O O . ARG A 1 205 ? 2.608 16.423 -18.914 1.00 82.88 205 ARG A O 1
ATOM 1549 N N . ILE A 1 206 ? 3.518 14.458 -18.267 1.00 80.44 206 ILE A N 1
ATOM 1550 C CA . ILE A 1 206 ? 3.368 13.744 -19.532 1.00 80.44 206 ILE A CA 1
ATOM 1551 C C . ILE A 1 206 ? 2.042 12.991 -19.473 1.00 80.44 206 ILE A C 1
ATOM 1553 O O . ILE A 1 206 ? 1.791 12.250 -18.520 1.00 80.44 206 ILE A O 1
ATOM 1557 N N . ASP A 1 207 ? 1.183 13.213 -20.466 1.00 76.38 207 ASP A N 1
ATOM 1558 C CA . ASP A 1 207 ? -0.068 12.466 -20.574 1.00 76.38 207 ASP A CA 1
ATOM 1559 C C . ASP A 1 207 ? 0.216 11.037 -21.064 1.00 76.38 207 ASP A C 1
ATOM 1561 O O . ASP A 1 207 ? 1.126 10.800 -21.863 1.00 76.38 207 ASP A O 1
ATOM 1565 N N . GLU A 1 208 ? -0.579 10.070 -20.610 1.00 72.50 208 GLU A N 1
ATOM 1566 C CA . GLU A 1 208 ? -0.469 8.681 -21.055 1.00 72.50 208 GLU A CA 1
ATOM 1567 C C . GLU A 1 208 ? -0.618 8.563 -22.579 1.00 72.50 208 GLU A C 1
ATOM 1569 O O . GLU A 1 208 ? 0.049 7.726 -23.197 1.00 72.50 208 GLU A O 1
ATOM 1574 N N . ASP A 1 209 ? -1.462 9.413 -23.164 1.00 72.94 209 ASP A N 1
ATOM 1575 C CA . ASP A 1 209 ? -1.756 9.445 -24.597 1.00 72.94 209 ASP A CA 1
ATOM 1576 C C . ASP A 1 209 ? -0.615 10.050 -25.437 1.00 72.94 209 ASP A C 1
ATOM 1578 O O . ASP A 1 209 ? -0.550 9.825 -26.650 1.00 72.94 209 ASP A O 1
ATOM 1582 N N . GLU A 1 210 ? 0.299 10.804 -24.817 1.00 72.31 210 GLU A N 1
ATOM 1583 C CA . GLU A 1 210 ? 1.481 11.354 -25.492 1.00 72.31 210 GLU A CA 1
ATOM 1584 C C . GLU A 1 210 ? 2.604 10.316 -25.624 1.00 72.31 210 GLU A C 1
ATOM 1586 O O . GLU A 1 210 ? 3.413 10.411 -26.549 1.00 72.31 210 GLU A O 1
ATOM 1591 N N . PHE A 1 211 ? 2.616 9.298 -24.756 1.00 75.44 211 PHE A N 1
ATOM 1592 C CA . PHE A 1 211 ? 3.627 8.243 -24.741 1.00 75.44 211 PHE A CA 1
ATOM 1593 C C . PHE A 1 211 ? 3.346 7.187 -25.818 1.00 75.44 211 PHE A C 1
ATOM 1595 O O . PHE A 1 211 ? 2.379 6.413 -25.743 1.00 75.44 211 PHE A O 1
ATOM 1602 N N . ARG A 1 212 ? 4.219 7.093 -26.823 1.00 71.56 212 ARG A N 1
ATOM 1603 C CA . ARG A 1 212 ? 4.034 6.198 -27.974 1.00 71.56 212 ARG A CA 1
ATOM 1604 C C . ARG A 1 212 ? 4.646 4.838 -27.702 1.00 71.56 212 ARG A C 1
ATOM 1606 O O . ARG A 1 212 ? 5.677 4.468 -28.250 1.00 71.56 212 ARG A O 1
ATOM 1613 N N . CYS A 1 213 ? 3.952 4.057 -26.888 1.00 70.44 213 CYS A N 1
ATOM 1614 C CA . CYS A 1 213 ? 4.396 2.706 -26.605 1.00 70.44 213 CYS A CA 1
ATOM 1615 C C . CYS A 1 213 ? 4.071 1.744 -27.758 1.00 70.44 213 CYS A C 1
ATOM 1617 O O . CYS A 1 213 ? 2.910 1.392 -27.983 1.00 70.44 213 CYS A O 1
ATOM 1619 N N . PHE A 1 214 ? 5.103 1.252 -28.439 1.00 63.53 214 PHE A N 1
ATOM 1620 C CA . PHE A 1 214 ? 4.999 0.128 -29.369 1.00 63.53 214 PHE A CA 1
ATOM 1621 C C . PHE A 1 214 ? 5.521 -1.146 -28.698 1.00 63.53 214 PHE A C 1
ATOM 1623 O O . PHE A 1 214 ? 6.477 -1.754 -29.167 1.00 63.53 214 PHE A O 1
ATOM 1630 N N . ALA A 1 215 ? 4.895 -1.557 -27.590 1.00 55.81 215 ALA A N 1
ATOM 1631 C CA . ALA A 1 215 ? 5.234 -2.797 -26.893 1.00 55.81 215 ALA A CA 1
ATOM 1632 C C . ALA A 1 215 ? 4.948 -4.007 -27.794 1.00 55.81 215 ALA A C 1
ATOM 1634 O O . ALA A 1 215 ? 3.837 -4.530 -27.800 1.00 55.81 215 ALA A O 1
ATOM 1635 N N . ASN A 1 216 ? 5.928 -4.397 -28.607 1.00 54.47 216 ASN A N 1
ATOM 1636 C CA . ASN A 1 216 ? 5.992 -5.644 -29.368 1.00 54.47 216 ASN A CA 1
ATOM 1637 C C . ASN A 1 216 ? 7.409 -5.819 -29.937 1.00 54.47 216 ASN A C 1
ATOM 1639 O O . ASN A 1 216 ? 7.619 -5.830 -31.153 1.00 54.47 216 ASN A O 1
ATOM 1643 N N . LEU A 1 217 ? 8.398 -5.989 -29.060 1.00 60.59 217 LEU A N 1
ATOM 1644 C CA . LEU A 1 217 ? 9.718 -6.468 -29.463 1.00 60.59 217 LEU A CA 1
ATOM 1645 C C . LEU A 1 217 ? 9.630 -7.941 -29.884 1.00 60.59 217 LEU A C 1
ATOM 1647 O O . LEU A 1 217 ? 9.789 -8.856 -29.079 1.00 60.59 217 LEU A O 1
ATOM 1651 N N . GLN A 1 218 ? 9.354 -8.186 -31.166 1.00 51.38 218 GLN A N 1
ATOM 1652 C CA . GLN A 1 218 ? 9.513 -9.524 -31.748 1.00 51.38 218 GLN A CA 1
ATOM 1653 C C . GLN A 1 218 ? 10.963 -9.804 -32.166 1.00 51.38 218 GLN A C 1
ATOM 1655 O O . GLN A 1 218 ? 11.370 -10.961 -32.162 1.00 51.38 218 GLN A O 1
ATOM 1660 N N . ALA A 1 219 ? 11.736 -8.760 -32.480 1.00 52.69 219 ALA A N 1
ATOM 1661 C CA . ALA A 1 219 ? 13.192 -8.759 -32.615 1.00 52.69 219 ALA A CA 1
ATOM 1662 C C . ALA A 1 219 ? 13.635 -7.326 -32.952 1.00 52.69 219 ALA A C 1
ATOM 1664 O O . ALA A 1 219 ? 13.430 -6.872 -34.075 1.00 52.69 219 ALA A O 1
ATOM 1665 N N . THR A 1 220 ? 14.242 -6.620 -32.002 1.00 63.66 220 THR A N 1
ATOM 1666 C CA . THR A 1 220 ? 14.910 -5.338 -32.272 1.00 63.66 220 THR A CA 1
ATOM 1667 C C . THR A 1 220 ? 16.381 -5.524 -31.968 1.00 63.66 220 THR A C 1
ATOM 1669 O O . THR A 1 220 ? 16.734 -6.153 -30.968 1.00 63.66 220 THR A O 1
ATOM 1672 N N . SER A 1 221 ? 17.225 -5.011 -32.857 1.00 64.25 221 SER A N 1
ATOM 1673 C CA . SER A 1 221 ? 18.650 -4.867 -32.613 1.00 64.25 221 SER A CA 1
ATOM 1674 C C . SER A 1 221 ? 18.926 -3.447 -32.149 1.00 64.25 221 SER A C 1
ATOM 1676 O O . SER A 1 221 ? 18.535 -2.501 -32.837 1.00 64.25 221 SER A O 1
ATOM 1678 N N . VAL A 1 222 ? 19.617 -3.291 -31.028 1.00 73.19 222 VAL A N 1
ATOM 1679 C CA . VAL A 1 222 ? 20.101 -1.980 -30.593 1.00 73.19 222 VAL A CA 1
ATOM 1680 C C . VAL A 1 222 ? 21.614 -1.957 -30.752 1.00 73.19 222 VAL A C 1
ATOM 1682 O O . VAL A 1 222 ? 22.307 -2.839 -30.249 1.00 73.19 222 VAL A O 1
ATOM 1685 N N . HIS A 1 223 ? 22.110 -0.977 -31.505 1.00 74.81 223 HIS A N 1
ATOM 1686 C CA . HIS A 1 223 ? 23.524 -0.857 -31.839 1.00 74.81 223 HIS A CA 1
ATOM 1687 C C . HIS A 1 223 ? 24.229 0.047 -30.832 1.00 74.81 223 HIS A C 1
ATOM 1689 O O . HIS A 1 223 ? 23.820 1.191 -30.630 1.00 74.81 223 HIS A O 1
ATOM 1695 N N . ASN A 1 224 ? 25.307 -0.442 -30.227 1.00 71.56 224 ASN A N 1
ATOM 1696 C CA . ASN A 1 224 ? 26.196 0.383 -29.418 1.00 71.56 224 ASN A CA 1
ATOM 1697 C C . ASN A 1 224 ? 27.353 0.918 -30.272 1.00 71.56 224 ASN A C 1
ATOM 1699 O O . ASN A 1 224 ? 27.903 0.212 -31.114 1.00 71.56 224 ASN A O 1
ATOM 1703 N N . SER A 1 225 ? 27.799 2.132 -29.955 1.00 65.00 225 SER A N 1
ATOM 1704 C CA . SER A 1 225 ? 29.015 2.797 -30.447 1.00 65.00 225 SER A CA 1
ATOM 1705 C C . SER A 1 225 ? 30.295 1.937 -30.476 1.00 65.00 225 SER A C 1
ATOM 1707 O O . SER A 1 225 ? 31.244 2.276 -31.180 1.00 65.00 225 SER A O 1
ATOM 1709 N N . GLN A 1 226 ? 30.329 0.822 -29.739 1.00 66.88 226 GLN A N 1
ATOM 1710 C CA . GLN A 1 226 ? 31.435 -0.139 -29.696 1.00 66.88 226 GLN A CA 1
ATOM 1711 C C . GLN A 1 226 ? 31.303 -1.312 -30.694 1.00 66.88 226 GLN A C 1
ATOM 1713 O O . GLN A 1 226 ? 32.013 -2.305 -30.545 1.00 66.88 226 GLN A O 1
ATOM 1718 N N . ASN A 1 227 ? 30.426 -1.228 -31.705 1.00 77.88 227 ASN A N 1
ATOM 1719 C CA . ASN A 1 227 ? 30.130 -2.320 -32.652 1.00 77.88 227 ASN A CA 1
ATOM 1720 C C . ASN A 1 227 ? 29.571 -3.594 -31.984 1.00 77.88 227 ASN A C 1
ATOM 1722 O O . ASN A 1 227 ? 29.812 -4.709 -32.448 1.00 77.88 227 ASN A O 1
ATOM 1726 N N . ILE A 1 228 ? 28.826 -3.433 -30.890 1.00 83.81 228 ILE A N 1
ATOM 1727 C CA . ILE A 1 228 ? 28.092 -4.531 -30.254 1.00 83.81 228 ILE A CA 1
ATOM 1728 C C . ILE A 1 228 ? 26.610 -4.325 -30.541 1.00 83.81 228 ILE A C 1
ATOM 1730 O O . ILE A 1 228 ? 26.046 -3.289 -30.181 1.00 83.81 228 ILE A O 1
ATOM 1734 N N . ASP A 1 229 ? 25.997 -5.321 -31.169 1.00 88.12 229 ASP A N 1
ATOM 1735 C CA . ASP A 1 229 ? 24.559 -5.376 -31.401 1.00 88.12 229 ASP A CA 1
ATOM 1736 C C . ASP A 1 229 ? 23.895 -6.224 -30.317 1.00 88.12 229 ASP A C 1
ATOM 1738 O O . ASP A 1 229 ? 24.316 -7.356 -30.059 1.00 88.12 229 ASP A O 1
ATOM 1742 N N . PHE A 1 230 ? 22.838 -5.693 -29.709 1.00 90.19 230 PHE A N 1
ATOM 1743 C CA . PHE A 1 230 ? 22.021 -6.404 -28.727 1.00 90.19 230 PHE A CA 1
ATOM 1744 C C . PHE A 1 230 ? 20.758 -6.943 -29.376 1.00 90.19 230 PHE A C 1
ATOM 1746 O O . PHE A 1 230 ? 20.065 -6.200 -30.061 1.00 90.19 230 PHE A O 1
ATOM 1753 N N . TYR A 1 231 ? 20.429 -8.204 -29.114 1.00 89.31 231 TYR A N 1
ATOM 1754 C CA . TYR A 1 231 ? 19.254 -8.889 -29.638 1.00 89.31 231 TYR A CA 1
ATOM 1755 C C . TYR A 1 231 ? 18.411 -9.440 -28.496 1.00 89.31 231 TYR A C 1
ATOM 1757 O O . TYR A 1 231 ? 18.916 -10.135 -27.612 1.00 89.31 231 TYR A O 1
ATOM 1765 N N . VAL A 1 232 ? 17.104 -9.203 -28.559 1.00 88.62 232 VAL A N 1
ATOM 1766 C CA . VAL A 1 232 ? 16.141 -9.866 -27.676 1.00 88.62 232 VAL A CA 1
ATOM 1767 C C . VAL A 1 232 ? 15.699 -11.179 -28.307 1.00 88.62 232 VAL A C 1
ATOM 1769 O O . VAL A 1 232 ? 15.190 -11.202 -29.426 1.00 88.62 232 VAL A O 1
ATOM 1772 N N . VAL A 1 233 ? 15.849 -12.275 -27.565 1.00 84.44 233 VAL A N 1
ATOM 1773 C CA . VAL A 1 233 ? 15.296 -13.581 -27.933 1.00 84.44 233 VAL A CA 1
ATOM 1774 C C . VAL A 1 233 ? 14.214 -13.947 -26.925 1.00 84.44 233 VAL A C 1
ATOM 1776 O O . VAL A 1 233 ? 14.494 -14.164 -25.741 1.00 84.44 233 VAL A O 1
ATOM 1779 N N . SER A 1 234 ? 12.967 -14.022 -27.397 1.00 81.50 234 SER A N 1
ATOM 1780 C CA . SER A 1 234 ? 11.796 -14.280 -26.555 1.00 81.50 234 SER A CA 1
ATOM 1781 C C . SER A 1 234 ? 11.979 -15.530 -25.686 1.00 81.50 234 SER A C 1
ATOM 1783 O O . SER A 1 234 ? 12.389 -16.586 -26.175 1.00 81.50 234 SER A O 1
ATOM 1785 N N . ASN A 1 235 ? 11.656 -15.410 -24.394 1.00 81.75 235 ASN A N 1
ATOM 1786 C CA . ASN A 1 235 ? 11.793 -16.454 -23.366 1.00 81.75 235 ASN A CA 1
ATOM 1787 C C . ASN A 1 235 ? 13.222 -16.983 -23.141 1.00 81.75 235 ASN A C 1
ATOM 1789 O O . ASN A 1 235 ? 13.389 -18.055 -22.558 1.00 81.75 235 ASN A O 1
ATOM 1793 N N . LYS A 1 236 ? 14.249 -16.276 -23.623 1.00 87.19 236 LYS A N 1
ATOM 1794 C CA . LYS A 1 236 ? 15.656 -16.627 -23.381 1.00 87.19 236 LYS A CA 1
ATOM 1795 C C . LYS A 1 236 ? 16.459 -15.471 -22.798 1.00 87.19 236 LYS A C 1
ATOM 1797 O O . LYS A 1 236 ? 17.301 -15.713 -21.942 1.00 87.19 236 LYS A O 1
ATOM 1802 N N . GLY A 1 237 ? 16.211 -14.242 -23.247 1.00 90.44 237 GLY A N 1
ATOM 1803 C CA . GLY A 1 237 ? 16.867 -13.039 -22.735 1.00 90.44 237 GLY A CA 1
ATOM 1804 C C . GLY A 1 237 ? 17.602 -12.248 -23.810 1.00 90.44 237 GLY A C 1
ATOM 1805 O O . GLY A 1 237 ? 17.177 -12.226 -24.967 1.00 90.44 237 GLY A O 1
ATOM 1806 N N . ILE A 1 238 ? 18.685 -11.585 -23.407 1.00 92.38 238 ILE A N 1
ATOM 1807 C CA . ILE A 1 238 ? 19.473 -10.677 -24.244 1.00 92.38 238 ILE A CA 1
ATOM 1808 C C . ILE A 1 238 ? 20.753 -11.363 -24.710 1.00 92.38 238 ILE A C 1
ATOM 1810 O O . ILE A 1 238 ? 21.502 -11.948 -23.921 1.00 92.38 238 ILE A O 1
ATOM 1814 N N . TYR A 1 239 ? 20.985 -11.266 -26.013 1.00 92.88 239 TYR A N 1
ATOM 1815 C CA . TYR A 1 239 ? 22.146 -11.791 -26.712 1.00 92.88 239 TYR A CA 1
ATOM 1816 C C . TYR A 1 239 ? 22.950 -10.646 -27.316 1.00 92.88 239 TYR A C 1
ATOM 1818 O O . TYR A 1 239 ? 22.379 -9.637 -27.725 1.00 92.88 239 TYR A O 1
ATOM 1826 N N . THR A 1 240 ? 24.259 -10.827 -27.428 1.00 92.75 240 THR A N 1
ATOM 1827 C CA . THR A 1 240 ? 25.158 -9.893 -28.105 1.00 92.75 240 THR A CA 1
ATOM 1828 C C . THR A 1 240 ? 25.755 -10.499 -29.362 1.00 92.75 240 THR A C 1
ATOM 1830 O O . THR A 1 240 ? 25.919 -11.718 -29.476 1.00 92.75 240 THR A O 1
ATOM 1833 N N . SER A 1 241 ? 26.097 -9.629 -30.306 1.00 91.00 241 SER A N 1
ATOM 1834 C CA . SER A 1 241 ? 26.845 -9.966 -31.511 1.00 91.00 241 SER A CA 1
ATOM 1835 C C . SER A 1 241 ? 27.860 -8.880 -31.841 1.00 91.00 241 SER A C 1
ATOM 1837 O O . SER A 1 241 ? 27.593 -7.696 -31.649 1.00 91.00 241 SER A O 1
ATOM 1839 N N . THR A 1 242 ? 29.007 -9.287 -32.376 1.00 91.06 242 THR A N 1
ATOM 1840 C CA . THR A 1 242 ? 30.051 -8.396 -32.913 1.00 91.06 242 THR A CA 1
ATOM 1841 C C . THR A 1 242 ? 30.235 -8.554 -34.424 1.00 91.06 242 THR A C 1
ATOM 1843 O O . THR A 1 242 ? 31.111 -7.926 -35.017 1.00 91.06 242 THR A O 1
ATOM 1846 N N . ASP A 1 243 ? 29.423 -9.401 -35.059 1.00 88.62 243 ASP A N 1
ATOM 1847 C CA . ASP A 1 243 ? 29.519 -9.767 -36.474 1.00 88.62 243 ASP A CA 1
ATOM 1848 C C . ASP A 1 243 ? 28.209 -9.521 -37.246 1.00 88.62 243 ASP A C 1
ATOM 1850 O O . ASP A 1 243 ? 27.966 -10.128 -38.295 1.00 88.62 243 ASP A O 1
ATOM 1854 N N . GLY A 1 244 ? 27.376 -8.602 -36.743 1.00 83.88 244 GLY A N 1
ATOM 1855 C CA . GLY A 1 244 ? 26.103 -8.228 -37.361 1.00 83.88 244 GLY A CA 1
ATOM 1856 C C . GLY A 1 244 ? 25.027 -9.308 -37.232 1.00 83.88 244 GLY A C 1
ATOM 1857 O O . GLY A 1 244 ? 24.205 -9.469 -38.131 1.00 83.88 244 GLY A O 1
ATOM 1858 N N . GLY A 1 245 ? 25.059 -10.087 -36.148 1.00 85.88 245 GLY A N 1
AT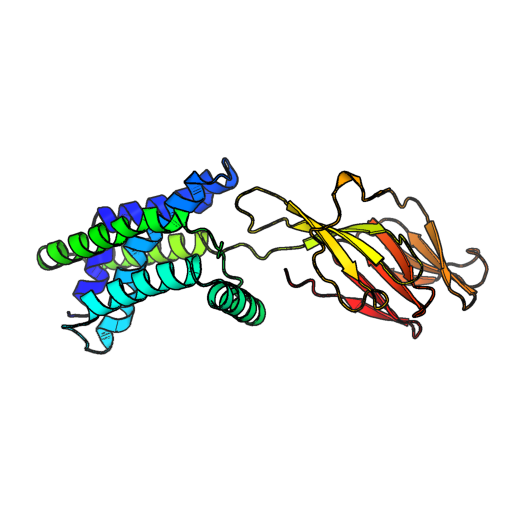OM 1859 C CA . GLY A 1 245 ? 24.072 -11.120 -35.835 1.00 85.88 245 GLY A CA 1
ATOM 1860 C C . GLY A 1 245 ? 24.355 -12.494 -36.447 1.00 85.88 245 GLY A C 1
ATOM 1861 O O . GLY A 1 245 ? 23.477 -13.356 -36.406 1.00 85.88 245 GLY A O 1
ATOM 1862 N N . GLN A 1 246 ? 25.547 -12.735 -37.009 1.00 87.56 246 GLN A N 1
ATOM 1863 C CA . GLN A 1 246 ? 25.914 -14.061 -37.532 1.00 87.56 246 GLN A CA 1
ATOM 1864 C C . GLN A 1 246 ? 26.183 -15.050 -36.396 1.00 87.56 246 GLN A C 1
ATOM 1866 O O . GLN A 1 246 ? 25.793 -16.218 -36.477 1.00 87.56 246 GLN A O 1
ATOM 1871 N N . THR A 1 247 ? 26.808 -14.577 -35.320 1.00 91.31 247 THR A N 1
ATOM 1872 C CA . THR A 1 247 ? 26.936 -15.296 -34.058 1.00 91.31 247 THR A CA 1
ATOM 1873 C C . THR A 1 247 ? 26.288 -14.504 -32.931 1.00 91.31 247 THR A C 1
ATOM 1875 O O . THR A 1 247 ? 26.401 -13.280 -32.848 1.00 91.31 247 THR A O 1
ATOM 1878 N N . LEU A 1 248 ? 25.564 -15.229 -32.075 1.00 91.56 248 LEU A N 1
ATOM 1879 C CA . LEU A 1 248 ? 24.872 -14.686 -30.912 1.00 91.56 248 LEU A CA 1
ATOM 1880 C C . LEU A 1 248 ? 25.426 -15.350 -29.653 1.00 91.56 248 LEU A C 1
ATOM 1882 O O . LEU A 1 248 ? 25.375 -16.577 -29.521 1.00 91.56 248 LEU A O 1
ATOM 1886 N N . ALA A 1 249 ? 25.916 -14.545 -28.719 1.00 93.69 249 ALA A N 1
ATOM 1887 C CA . ALA A 1 249 ? 26.314 -14.987 -27.389 1.00 93.69 249 ALA A CA 1
ATOM 1888 C C . ALA A 1 249 ? 25.255 -14.552 -26.375 1.00 93.69 249 ALA A C 1
ATOM 1890 O O . ALA A 1 249 ? 24.860 -13.390 -26.357 1.00 93.69 249 ALA A O 1
ATOM 1891 N N . LEU A 1 250 ? 24.775 -15.476 -25.540 1.00 94.00 250 LEU A N 1
ATOM 1892 C CA . LEU A 1 250 ? 23.864 -15.127 -24.450 1.00 94.00 250 LEU A CA 1
ATOM 1893 C C . LEU A 1 250 ? 24.621 -14.270 -23.435 1.00 94.00 250 LEU A C 1
ATOM 1895 O O . LEU A 1 250 ? 25.641 -14.708 -22.906 1.00 94.00 250 LEU A O 1
ATOM 1899 N N . GLU A 1 251 ? 24.102 -13.082 -23.145 1.00 93.38 251 GLU A N 1
ATOM 1900 C CA . GLU A 1 251 ? 24.698 -12.184 -22.158 1.00 93.38 251 GLU A CA 1
ATOM 1901 C C . GLU A 1 251 ? 23.913 -12.180 -20.846 1.00 93.38 251 GLU A C 1
ATOM 1903 O O . GLU A 1 251 ? 24.504 -12.263 -19.768 1.00 93.38 251 GLU A O 1
ATOM 1908 N N . LYS A 1 252 ? 22.579 -12.124 -20.921 1.00 94.31 252 LYS A N 1
ATOM 1909 C CA . LYS A 1 252 ? 21.720 -12.093 -19.735 1.00 94.31 252 LYS A CA 1
ATOM 1910 C C . LYS A 1 252 ? 20.408 -12.820 -19.979 1.00 94.31 252 LYS A C 1
ATOM 1912 O O . LYS A 1 252 ? 19.691 -12.527 -20.932 1.00 94.31 252 LYS A O 1
ATOM 1917 N N . GLU A 1 253 ? 20.079 -13.745 -19.084 1.00 93.75 253 GLU A N 1
ATOM 1918 C CA . GLU A 1 253 ? 18.797 -14.444 -19.109 1.00 93.75 253 GLU A CA 1
ATOM 1919 C C . GLU A 1 253 ? 17.674 -13.556 -18.567 1.00 93.75 253 GLU A C 1
ATOM 1921 O O . GLU A 1 253 ? 17.794 -12.972 -17.489 1.00 93.75 253 GLU A O 1
ATOM 1926 N N . PHE A 1 254 ? 16.564 -13.512 -19.304 1.00 89.69 254 PHE A N 1
ATOM 1927 C CA . PHE A 1 254 ? 15.306 -12.909 -18.874 1.00 89.69 254 PHE A CA 1
ATOM 1928 C C . PHE A 1 254 ? 14.150 -13.815 -19.295 1.00 89.69 254 PHE A C 1
ATOM 1930 O O . PHE A 1 254 ? 14.123 -14.322 -20.420 1.00 89.69 254 PHE A O 1
ATOM 1937 N N . SER A 1 255 ? 13.177 -14.000 -18.402 1.00 84.88 255 SER A N 1
ATOM 1938 C CA . SER A 1 255 ? 11.945 -14.736 -18.710 1.00 84.88 255 SER A CA 1
ATOM 1939 C C . SER A 1 255 ? 11.087 -13.989 -19.728 1.00 84.88 255 SER A C 1
ATOM 1941 O O . SER A 1 255 ? 10.449 -14.603 -20.580 1.00 84.88 255 SER A O 1
ATOM 1943 N N . THR A 1 256 ? 11.073 -12.659 -19.665 1.00 85.69 256 THR A N 1
ATOM 1944 C CA . THR A 1 256 ? 10.362 -11.789 -20.601 1.00 85.69 256 THR A CA 1
ATOM 1945 C C . THR A 1 256 ? 11.105 -10.463 -20.698 1.00 85.69 256 THR A C 1
ATOM 1947 O O . THR A 1 256 ? 11.535 -9.930 -19.683 1.00 85.69 256 THR A O 1
ATOM 1950 N N . VAL A 1 257 ? 11.264 -9.947 -21.915 1.00 88.31 257 VAL A N 1
ATOM 1951 C CA . VAL A 1 257 ? 11.768 -8.596 -22.182 1.00 88.31 257 VAL A CA 1
ATOM 1952 C C . VAL A 1 257 ? 10.673 -7.886 -22.961 1.00 88.31 257 VAL A C 1
ATOM 1954 O O . VAL A 1 257 ? 10.257 -8.377 -24.011 1.00 88.31 257 VAL A O 1
ATOM 1957 N N . PHE A 1 258 ? 10.168 -6.792 -22.405 1.00 87.62 258 PHE A N 1
ATOM 1958 C CA . PHE A 1 258 ? 9.122 -5.972 -23.006 1.00 87.62 258 PHE A CA 1
ATOM 1959 C C . PHE A 1 258 ? 9.715 -4.896 -23.900 1.00 87.62 258 PHE A C 1
ATOM 1961 O O . PHE A 1 258 ? 9.233 -4.715 -25.017 1.00 87.62 258 PHE A O 1
ATOM 1968 N N . ASP A 1 259 ? 10.771 -4.237 -23.412 1.00 89.31 259 ASP A N 1
ATOM 1969 C CA . ASP A 1 259 ? 11.444 -3.166 -24.134 1.00 89.31 259 ASP A CA 1
ATOM 1970 C C . ASP A 1 259 ? 12.952 -3.093 -23.869 1.00 89.31 259 ASP A C 1
ATOM 1972 O O . ASP A 1 259 ? 13.421 -3.561 -22.827 1.00 89.31 259 ASP A O 1
ATOM 1976 N N . MET A 1 260 ? 13.718 -2.504 -24.789 1.00 90.19 260 MET A N 1
ATOM 1977 C CA . MET A 1 260 ? 15.106 -2.113 -24.535 1.00 90.19 260 MET A CA 1
ATOM 1978 C C . MET A 1 260 ? 15.518 -0.885 -25.349 1.00 90.19 260 MET A C 1
ATOM 1980 O O . MET A 1 260 ? 15.199 -0.781 -26.529 1.00 90.19 260 MET A O 1
ATOM 1984 N N . GLU A 1 261 ? 16.300 -0.003 -24.733 1.00 90.19 261 GLU A N 1
ATOM 1985 C CA . GLU A 1 261 ? 16.717 1.274 -25.308 1.00 90.19 261 GLU A CA 1
ATOM 1986 C C . GLU A 1 261 ? 18.181 1.571 -24.960 1.00 90.19 261 GLU A C 1
ATOM 1988 O O . GLU A 1 261 ? 18.629 1.292 -23.845 1.00 90.19 261 GLU A O 1
ATOM 1993 N N . MET A 1 262 ? 18.942 2.140 -25.899 1.00 88.94 262 MET A N 1
ATOM 1994 C CA . MET A 1 262 ? 20.343 2.508 -25.662 1.00 88.94 262 MET A CA 1
ATOM 1995 C C . MET A 1 262 ? 20.481 3.999 -25.420 1.00 88.94 262 MET A C 1
ATOM 1997 O O . MET A 1 262 ? 20.101 4.849 -26.237 1.00 88.94 262 MET A O 1
ATOM 2001 N N . ASP A 1 263 ? 21.147 4.334 -24.325 1.00 88.62 263 ASP A N 1
ATOM 2002 C CA . ASP A 1 263 ? 21.635 5.675 -24.152 1.00 88.62 263 ASP A CA 1
ATOM 2003 C C . ASP A 1 263 ? 22.976 5.898 -24.848 1.00 88.62 263 ASP A C 1
ATOM 2005 O O . ASP A 1 263 ? 24.026 5.561 -24.325 1.00 88.62 263 ASP A O 1
ATOM 2009 N N . ASN A 1 264 ? 22.957 6.522 -26.025 1.00 84.81 264 ASN A N 1
ATOM 2010 C CA . ASN A 1 264 ? 24.174 6.818 -26.783 1.00 84.81 264 ASN A CA 1
ATOM 2011 C C . ASN A 1 264 ? 25.133 7.804 -26.088 1.00 84.81 264 ASN A C 1
ATOM 2013 O O . ASN A 1 264 ? 26.281 7.913 -26.515 1.00 84.81 264 ASN A O 1
ATOM 2017 N N . VAL A 1 265 ? 24.681 8.546 -25.068 1.00 86.44 265 VAL A N 1
ATOM 2018 C CA . VAL A 1 265 ? 25.534 9.493 -24.332 1.00 86.44 265 VAL A CA 1
ATOM 2019 C C . VAL A 1 265 ? 26.349 8.768 -23.265 1.00 86.44 265 VAL A C 1
ATOM 2021 O O . VAL A 1 265 ? 27.569 8.922 -23.217 1.00 86.44 265 VAL A O 1
ATOM 2024 N N . THR A 1 266 ? 25.691 7.971 -22.424 1.00 88.06 266 THR A N 1
ATOM 2025 C CA . THR A 1 266 ? 26.351 7.196 -21.361 1.00 88.06 266 THR A CA 1
ATOM 2026 C C . THR A 1 266 ? 26.877 5.843 -21.837 1.00 88.06 266 THR A C 1
ATOM 2028 O O . THR A 1 266 ? 27.800 5.308 -21.235 1.00 88.06 266 THR A O 1
ATOM 2031 N N . GLY A 1 267 ? 26.327 5.297 -22.922 1.00 87.94 267 GLY A N 1
ATOM 2032 C CA . GLY A 1 267 ? 26.552 3.932 -23.404 1.00 87.94 267 GLY A CA 1
ATOM 2033 C C . GLY A 1 267 ? 25.779 2.861 -22.624 1.00 87.94 267 GLY A C 1
ATOM 2034 O O . GLY A 1 267 ? 26.060 1.672 -22.793 1.00 87.94 267 GLY A O 1
ATOM 2035 N N . ASN A 1 268 ? 24.842 3.265 -21.761 1.00 91.50 268 ASN A N 1
ATOM 2036 C CA . ASN A 1 268 ? 24.010 2.352 -20.988 1.00 91.50 268 ASN A CA 1
ATOM 2037 C C . ASN A 1 268 ? 22.928 1.720 -21.868 1.00 91.50 268 ASN A C 1
ATOM 2039 O O . ASN A 1 268 ? 22.213 2.420 -22.583 1.00 91.50 268 ASN A O 1
ATOM 2043 N N . LEU A 1 269 ? 22.736 0.408 -21.746 1.00 92.56 269 LEU A N 1
ATOM 2044 C CA . LEU A 1 269 ? 21.551 -0.266 -22.273 1.00 92.56 269 LEU A CA 1
ATOM 2045 C C . LEU A 1 269 ? 20.520 -0.392 -21.153 1.00 92.56 269 LEU A C 1
ATOM 2047 O O . LEU A 1 269 ? 20.784 -1.030 -20.133 1.00 92.56 269 LEU A O 1
ATOM 2051 N N . VAL A 1 270 ? 19.346 0.187 -21.361 1.00 93.25 270 VAL A N 1
ATOM 2052 C CA . VAL A 1 270 ? 18.211 0.135 -20.442 1.00 93.25 270 VAL A CA 1
ATOM 2053 C C . VAL A 1 270 ? 17.221 -0.907 -20.941 1.00 93.25 270 VAL A C 1
ATOM 2055 O O . VAL A 1 270 ? 16.900 -0.949 -22.124 1.00 93.25 270 VAL A O 1
ATOM 2058 N N . VAL A 1 271 ? 16.745 -1.770 -20.049 1.00 92.50 271 VAL A N 1
ATOM 2059 C CA . VAL A 1 271 ? 15.905 -2.921 -20.392 1.00 92.50 271 VAL A CA 1
ATOM 2060 C C . VAL A 1 271 ? 14.691 -2.966 -19.475 1.00 92.50 271 VAL A C 1
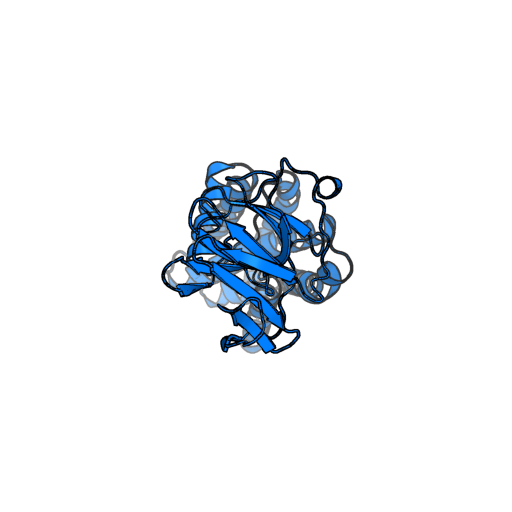ATOM 2062 O O . VAL A 1 271 ? 14.824 -2.974 -18.251 1.00 92.50 271 VAL A O 1
ATOM 2065 N N . ALA A 1 272 ? 13.507 -3.049 -20.074 1.00 91.06 272 ALA A N 1
ATOM 2066 C CA . ALA A 1 272 ? 12.250 -3.320 -19.395 1.00 91.06 272 ALA A CA 1
ATOM 2067 C C . ALA A 1 272 ? 11.929 -4.819 -19.489 1.00 91.06 272 ALA A C 1
ATOM 2069 O O . ALA A 1 272 ? 11.648 -5.343 -20.567 1.00 91.06 272 ALA A O 1
ATOM 2070 N N . ALA A 1 273 ? 11.963 -5.521 -18.358 1.00 88.69 273 ALA A N 1
ATOM 2071 C CA . ALA A 1 273 ? 11.769 -6.974 -18.266 1.00 88.69 273 ALA A CA 1
ATOM 2072 C C . ALA A 1 273 ? 10.786 -7.350 -17.140 1.00 88.69 273 ALA A C 1
ATOM 2074 O O . ALA A 1 273 ? 10.958 -8.347 -16.439 1.00 88.69 273 ALA A O 1
ATOM 2075 N N . GLY A 1 274 ? 9.777 -6.505 -16.922 1.00 80.81 274 GLY A N 1
ATOM 2076 C CA . GLY A 1 274 ? 8.928 -6.502 -15.730 1.00 80.81 274 GLY A CA 1
ATOM 2077 C C . GLY A 1 274 ? 9.474 -5.496 -14.731 1.00 80.81 274 GLY A C 1
ATOM 2078 O O . GLY A 1 274 ? 8.791 -4.532 -14.422 1.00 80.81 274 GLY A O 1
ATOM 2079 N N . ASP A 1 275 ? 10.742 -5.640 -14.360 1.00 85.25 275 ASP A N 1
ATOM 2080 C CA . ASP A 1 275 ? 11.507 -4.605 -13.660 1.00 85.25 275 ASP A CA 1
ATOM 2081 C C . ASP A 1 275 ? 12.416 -3.841 -14.641 1.00 85.25 275 ASP A C 1
ATOM 2083 O O . ASP A 1 275 ? 12.590 -4.244 -15.797 1.00 85.25 275 ASP A O 1
ATOM 2087 N N . LEU A 1 276 ? 13.016 -2.744 -14.173 1.00 90.38 276 LEU A N 1
ATOM 2088 C CA . LEU A 1 276 ? 13.972 -1.940 -14.933 1.00 90.38 276 LEU A CA 1
ATOM 2089 C C . LEU A 1 276 ? 15.402 -2.432 -14.668 1.00 90.38 276 LEU A C 1
ATOM 2091 O O . LEU A 1 276 ? 15.825 -2.568 -13.519 1.00 90.38 276 LEU A O 1
ATOM 2095 N N . TRP A 1 277 ? 16.150 -2.698 -15.732 1.00 93.56 277 TRP A N 1
ATOM 2096 C CA . TRP A 1 277 ? 17.540 -3.144 -15.677 1.00 93.56 277 TRP A CA 1
ATOM 2097 C C . TRP A 1 277 ? 18.426 -2.228 -16.504 1.00 93.56 277 TRP A C 1
ATOM 2099 O O . TRP A 1 277 ? 18.003 -1.704 -17.532 1.00 93.56 277 TRP A O 1
ATOM 2109 N N . ILE A 1 278 ? 19.673 -2.083 -16.075 1.00 93.94 278 ILE A N 1
ATOM 2110 C CA . ILE A 1 278 ? 20.699 -1.358 -16.816 1.00 93.94 278 ILE A CA 1
ATOM 2111 C C . ILE A 1 278 ? 21.897 -2.263 -17.004 1.00 93.94 278 ILE A C 1
ATOM 2113 O O . ILE A 1 278 ? 22.311 -2.962 -16.076 1.00 93.94 278 ILE A O 1
ATOM 2117 N N . ARG A 1 279 ? 22.478 -2.196 -18.193 1.00 93.56 279 ARG A N 1
ATOM 2118 C CA . ARG A 1 279 ? 23.821 -2.673 -18.475 1.00 93.56 279 ARG A CA 1
ATOM 2119 C C . ARG A 1 279 ? 24.726 -1.477 -18.743 1.00 93.56 279 ARG A C 1
ATOM 2121 O O . ARG A 1 279 ? 24.464 -0.722 -19.679 1.00 93.56 279 ARG A O 1
ATOM 2128 N N . THR A 1 280 ? 25.791 -1.323 -17.965 1.00 91.25 280 THR A N 1
ATOM 2129 C CA . THR A 1 280 ? 26.781 -0.256 -18.179 1.00 91.25 280 THR A CA 1
ATOM 2130 C C . THR A 1 280 ? 27.647 -0.542 -19.418 1.00 91.25 280 THR A C 1
ATOM 2132 O O . THR A 1 280 ? 27.657 -1.681 -19.913 1.00 91.25 280 THR A O 1
ATOM 2135 N N . PRO A 1 281 ? 28.413 0.434 -19.945 1.00 87.62 281 PRO A N 1
ATOM 2136 C CA . PRO A 1 281 ? 29.335 0.205 -21.059 1.00 87.62 281 PRO A CA 1
ATOM 2137 C C . PRO A 1 281 ? 30.358 -0.895 -20.763 1.00 87.62 281 PRO A C 1
ATOM 2139 O O . PRO A 1 281 ? 30.736 -1.645 -21.663 1.00 87.62 281 PRO A O 1
ATOM 2142 N N . GLU A 1 282 ? 30.755 -1.039 -19.498 1.00 88.06 282 GLU A N 1
ATOM 2143 C CA . GLU A 1 282 ? 31.689 -2.060 -19.015 1.00 88.06 282 GLU A CA 1
ATOM 2144 C C . GLU A 1 282 ? 31.085 -3.475 -19.004 1.00 88.06 282 GLU A C 1
ATOM 2146 O O . GLU A 1 282 ? 31.815 -4.452 -18.847 1.00 88.06 282 GLU A O 1
ATOM 2151 N N . GLY A 1 283 ? 29.770 -3.604 -19.208 1.00 88.75 283 GLY A N 1
ATOM 2152 C CA . GLY A 1 283 ? 29.060 -4.884 -19.238 1.00 88.75 283 GLY A CA 1
ATOM 2153 C C . GLY A 1 283 ? 28.506 -5.345 -17.897 1.00 88.75 283 GLY A C 1
ATOM 2154 O O . GLY A 1 283 ? 28.088 -6.497 -17.776 1.00 88.75 283 GLY A O 1
ATOM 2155 N N . GLU A 1 284 ? 28.464 -4.467 -16.896 1.00 92.06 284 GLU A N 1
ATOM 2156 C CA . GLU A 1 284 ? 27.862 -4.785 -15.605 1.00 92.06 284 GLU A CA 1
ATOM 2157 C C . GLU A 1 284 ? 26.346 -4.605 -15.651 1.00 92.06 284 GLU A C 1
ATOM 2159 O O . GLU A 1 284 ? 25.848 -3.587 -16.123 1.00 92.06 284 GLU A O 1
ATOM 2164 N N . TRP A 1 285 ? 25.612 -5.596 -15.139 1.00 93.38 285 TRP A N 1
ATOM 2165 C CA . TRP A 1 285 ? 24.153 -5.566 -15.061 1.00 93.38 285 TRP A CA 1
ATOM 2166 C C . TRP A 1 285 ? 23.680 -5.191 -13.662 1.00 93.38 285 TRP A C 1
ATOM 2168 O O . TRP A 1 285 ? 24.044 -5.847 -12.683 1.00 93.38 285 TRP A O 1
ATOM 2178 N N . GLN A 1 286 ? 22.772 -4.226 -13.587 1.00 92.62 286 GLN A N 1
ATOM 2179 C CA . GLN A 1 286 ? 22.149 -3.778 -12.350 1.00 92.62 286 GLN A CA 1
ATOM 2180 C C . GLN A 1 286 ? 20.624 -3.745 -12.488 1.00 92.62 286 GLN A C 1
ATOM 2182 O O . GLN A 1 286 ? 20.089 -3.226 -13.465 1.00 92.62 286 GLN A O 1
ATOM 2187 N N . ALA A 1 287 ? 19.926 -4.288 -11.489 1.00 89.81 287 ALA A N 1
ATOM 2188 C CA . ALA A 1 287 ? 18.490 -4.081 -11.327 1.00 89.81 287 ALA A CA 1
ATOM 2189 C C . ALA A 1 287 ? 18.245 -2.728 -10.656 1.00 89.81 287 ALA A C 1
ATOM 2191 O O . ALA A 1 287 ? 18.905 -2.395 -9.665 1.00 89.81 287 ALA A O 1
ATOM 2192 N N . ILE A 1 288 ? 17.284 -1.970 -11.170 1.00 87.00 288 ILE A N 1
ATOM 2193 C CA . ILE A 1 288 ? 16.907 -0.675 -10.624 1.00 87.00 288 ILE A CA 1
ATOM 2194 C C . ILE A 1 288 ? 15.667 -0.834 -9.768 1.00 87.00 288 ILE A C 1
ATOM 2196 O O . ILE A 1 288 ? 14.584 -1.179 -10.239 1.00 87.00 288 ILE A O 1
ATOM 2200 N N . THR A 1 289 ? 15.838 -0.554 -8.481 1.00 78.19 289 THR A N 1
ATOM 2201 C CA . THR A 1 289 ? 14.725 -0.492 -7.546 1.00 78.19 289 THR A CA 1
ATOM 2202 C C . THR A 1 289 ? 13.979 0.812 -7.771 1.00 78.19 289 THR A C 1
ATOM 2204 O O . THR A 1 289 ? 14.448 1.884 -7.389 1.00 78.19 289 THR A O 1
ATOM 2207 N N . LEU A 1 290 ? 12.805 0.715 -8.381 1.00 73.56 290 LEU A N 1
ATOM 2208 C CA . LEU A 1 290 ? 11.900 1.843 -8.526 1.00 73.56 290 LEU A CA 1
ATOM 2209 C C . LEU A 1 290 ? 11.218 2.089 -7.183 1.00 73.56 290 LEU A C 1
ATOM 2211 O O . LEU A 1 290 ? 10.367 1.314 -6.746 1.00 73.56 290 LEU A O 1
ATOM 2215 N N . THR A 1 291 ? 11.628 3.149 -6.497 1.00 57.94 291 THR A N 1
ATOM 2216 C CA . THR A 1 291 ? 10.880 3.654 -5.349 1.00 57.94 291 THR A CA 1
ATOM 2217 C C . THR A 1 291 ? 9.663 4.422 -5.864 1.00 57.94 291 THR A C 1
ATOM 2219 O O . THR A 1 291 ? 9.859 5.316 -6.690 1.00 57.94 291 THR A O 1
ATOM 2222 N N . PRO A 1 292 ? 8.439 4.077 -5.426 1.00 50.44 292 PRO A N 1
ATOM 2223 C CA . PRO A 1 292 ? 7.250 4.864 -5.739 1.00 50.44 292 PRO A CA 1
ATOM 2224 C C . PRO A 1 292 ? 7.324 6.275 -5.143 1.00 50.44 292 PRO A C 1
ATOM 2226 O O . PRO A 1 292 ? 8.063 6.472 -4.147 1.00 50.44 292 PRO A O 1
#

Secondary structure (DSSP, 8-state):
--HHHHHHHTTSHHHHHHHHHHHHIIIIIHHH--SHHHHHHHHHHHHHHHHHHHHHHHGGGT-TTTHHHHHHHHHHHHHHHHHH-HHHHHHHHHHHHHTT--------GGGGGGTTHHHHHHHHHHHGGG----HHHHHHHHHHHHHHHHHTSPPP--EEEEEEE-SSSS-EEEEEEE-SS-TTSSEEEEEEESSTTSS-EE-TTS-TTTS------SS-EEEETTTEEEEEETTTEEEEESSSSSS-EEEE--S---EEEE-TTT-PEEEEEBEEEEE-TT--EEEE----

Sequence (292 aa):
MKPTSALTSLTHPLAVLAALLLLANALILQPLWPNWLTGKLSDLAWMVLAPLLLAAALAPLGLSRIVRVFSLGVVGITLIATKIVAPLNTALLYWSANFGWPLKLALEASDLIVLPGLIMAWHIWEQTPQLSASVWARGCATILVSLALLADTPASNIVTIDCLEKPDNFTILAKGKTTAGSYFGPRTIILTSDDGGLTWREDSRIDEDEFRCFANLQATSVHNSQNIDFYVVSNKGIYTSTDGGQTLALEKEFSTVFDMEMDNVTGNLVVAAGDLWIRTPEGEWQAITLTP

Foldseek 3Di:
DALVLLLLLLLQPLNLVLLVQLLCLLPPVLVVPLDPVSVLSNLLSCLQHQLSVQLSVCNVVVPPVCSNVVSNCVSLVCVQCCQAPVVVVVVCQVVCVVVVQGDLGDNHPVSNVSSCSNVNNVVSSVCSVVDDDDPVSSVVSVVSNVSSVVSNRWDPFQWAFQFWDDPDLQKIKTWTWGQTRRSPGIDIWIWMDRHFQQDIDTDPPDDPVNDDGPQDCPWDWDQAPVQWTWIQDAQFGIWIDNPVPPDTDDLDGARGWRDWDANRVQRWIWTRRRFIWIQGNVGDIDTDDDRD